Protein AF-A0A7Y3EEH1-F1 (afdb_monomer_lite)

Sequence (194 aa):
QAFVRWYGLAEHVDVYESIEHDGVNVVLNRARCGVLMSRKEGSNRSLFEGMHADTPGVLLDENVGVNQERLTPRSGVVASEGEFAGVLTEISSGTRTFSARRWALETIAPEVSARTVERELARLFPEDVGAPPLFVKVNVPEVQYFDEGIREVQKPIASEVLELMSNDRDDPGWAEVLRCVAPLSGSPPDVSDR

Structure (mmCIF, N/CA/C/O backbone):
data_AF-A0A7Y3EEH1-F1
#
_entry.id   AF-A0A7Y3EEH1-F1
#
loop_
_atom_site.group_PDB
_atom_site.id
_atom_site.type_symbol
_atom_site.label_atom_id
_atom_site.label_alt_id
_atom_site.label_comp_id
_atom_site.label_asym_id
_atom_site.label_entity_id
_atom_site.label_seq_id
_atom_site.pdbx_PDB_ins_code
_atom_site.Cartn_x
_atom_site.Cartn_y
_atom_site.Cartn_z
_atom_site.occupancy
_atom_site.B_iso_or_equiv
_atom_site.auth_seq_id
_atom_site.auth_comp_id
_atom_site.auth_asym_id
_atom_site.auth_atom_id
_atom_site.pdbx_PDB_model_num
ATOM 1 N N . GLN A 1 1 ? -5.259 -14.424 18.031 1.00 78.75 1 GLN A N 1
ATOM 2 C CA . GLN A 1 1 ? -6.676 -14.453 18.479 1.00 78.75 1 GLN A CA 1
ATOM 3 C C . GLN A 1 1 ? -6.897 -14.222 19.988 1.00 78.75 1 GLN A C 1
ATOM 5 O O . GLN A 1 1 ? -7.966 -13.743 20.343 1.00 78.75 1 GLN A O 1
ATOM 10 N N . ALA A 1 2 ? -5.948 -14.521 20.894 1.00 87.44 2 ALA A N 1
ATOM 11 C CA . ALA A 1 2 ? -6.145 -14.313 22.343 1.00 87.44 2 ALA A CA 1
ATOM 12 C C . ALA A 1 2 ? -6.460 -12.848 22.724 1.00 87.44 2 ALA A C 1
ATOM 14 O O . ALA A 1 2 ? -7.393 -12.611 23.485 1.00 87.44 2 ALA A O 1
ATOM 15 N N . PHE A 1 3 ? -5.761 -11.876 22.125 1.00 90.38 3 PHE A N 1
ATOM 16 C CA . PHE A 1 3 ? -6.028 -10.448 22.341 1.00 90.38 3 PHE A CA 1
ATOM 17 C C . PHE A 1 3 ? -7.418 -10.008 21.864 1.00 90.38 3 PHE A C 1
ATOM 19 O O . PHE A 1 3 ? -8.097 -9.290 22.584 1.00 90.38 3 PHE A O 1
ATOM 26 N N . VAL A 1 4 ? -7.893 -10.495 20.711 1.00 91.75 4 VAL A N 1
ATOM 27 C CA . VAL A 1 4 ? -9.248 -10.188 20.206 1.00 91.75 4 VAL A CA 1
ATOM 28 C C . VAL A 1 4 ? -10.313 -10.574 21.236 1.00 91.75 4 VAL A C 1
ATOM 30 O O . VAL A 1 4 ? -11.218 -9.792 21.512 1.00 91.75 4 VAL A O 1
ATOM 33 N N . ARG A 1 5 ? -10.173 -11.752 21.861 1.00 91.69 5 ARG A N 1
ATOM 34 C CA . ARG A 1 5 ? -11.078 -12.198 22.931 1.00 91.69 5 ARG A CA 1
ATOM 35 C C . ARG A 1 5 ? -10.923 -11.381 24.209 1.00 91.69 5 ARG A C 1
ATOM 37 O O . ARG A 1 5 ? -11.927 -11.015 24.803 1.00 91.69 5 ARG A O 1
ATOM 44 N N . TRP A 1 6 ? -9.688 -11.078 24.607 1.00 95.44 6 TRP A N 1
ATOM 45 C CA . TRP A 1 6 ? -9.401 -10.264 25.792 1.00 95.44 6 TRP A CA 1
ATOM 46 C C . TRP A 1 6 ? -10.061 -8.880 25.725 1.00 95.44 6 TRP A C 1
ATOM 48 O O . TRP A 1 6 ? -10.620 -8.418 26.713 1.00 95.44 6 TRP A O 1
ATOM 58 N N . TYR A 1 7 ? -10.046 -8.250 24.549 1.00 95.06 7 TYR A N 1
ATOM 59 C CA . TYR A 1 7 ? -10.681 -6.951 24.313 1.00 95.06 7 TYR A CA 1
ATOM 60 C C . TYR A 1 7 ? -12.175 -7.037 23.951 1.00 95.06 7 TYR A C 1
ATOM 62 O O . TYR A 1 7 ? -12.790 -6.005 23.707 1.00 95.06 7 TYR A O 1
ATOM 70 N N . GLY A 1 8 ? -12.775 -8.234 23.908 1.00 95.88 8 GLY A N 1
ATOM 71 C CA . GLY A 1 8 ? -14.198 -8.404 23.586 1.00 95.88 8 GLY A CA 1
ATOM 72 C C . GLY A 1 8 ? -14.566 -8.092 22.129 1.00 95.88 8 GLY A C 1
ATOM 73 O O . GLY A 1 8 ? -15.712 -7.774 21.844 1.00 95.88 8 GLY A O 1
ATOM 74 N N . LEU A 1 9 ? -13.612 -8.186 21.198 1.00 95.69 9 LEU A N 1
ATOM 75 C CA . LEU A 1 9 ? -13.776 -7.788 19.792 1.00 95.69 9 LEU A CA 1
ATOM 76 C C . LEU A 1 9 ? -14.113 -8.955 18.852 1.00 95.69 9 LEU A C 1
ATOM 78 O O . LEU A 1 9 ? -14.045 -8.806 17.636 1.00 95.69 9 LEU A O 1
ATOM 82 N N . ALA A 1 10 ? -14.439 -10.133 19.388 1.00 94.12 10 ALA A N 1
ATOM 83 C CA . ALA A 1 10 ? -14.614 -11.346 18.585 1.00 94.12 10 ALA A CA 1
ATOM 84 C C . ALA A 1 10 ? -15.738 -11.235 17.539 1.00 94.12 10 ALA A C 1
ATOM 86 O O . ALA A 1 10 ? -15.620 -11.826 16.475 1.00 94.12 10 ALA A O 1
ATOM 87 N N . GLU A 1 11 ? -16.786 -10.455 17.814 1.00 95.56 11 GLU A N 1
ATOM 88 C CA . GLU A 1 11 ? -17.900 -10.218 16.879 1.00 95.56 11 GLU A CA 1
ATOM 89 C C . GLU A 1 11 ? -17.599 -9.128 15.833 1.00 95.56 11 GLU A C 1
ATOM 91 O O . GLU A 1 11 ? -18.409 -8.868 14.947 1.00 95.56 11 GLU A O 1
ATOM 96 N N . HIS A 1 12 ? -16.438 -8.473 15.935 1.00 93.38 12 HIS A N 1
ATOM 97 C CA . HIS A 1 12 ? -16.039 -7.342 15.092 1.00 93.38 12 HIS A CA 1
ATOM 98 C C . HIS A 1 12 ? -14.762 -7.607 14.287 1.00 93.38 12 HIS A C 1
ATOM 100 O O . HIS A 1 12 ? -14.302 -6.723 13.565 1.00 93.38 12 HIS A O 1
ATOM 106 N N . VAL A 1 13 ? -14.161 -8.791 14.433 1.00 94.62 13 VAL A N 1
ATOM 107 C CA . VAL A 1 13 ? -12.882 -9.137 13.812 1.00 94.62 13 VAL A CA 1
ATOM 108 C C . VAL A 1 13 ? -12.993 -10.486 13.121 1.00 94.62 13 VAL A C 1
ATOM 110 O O . VAL A 1 13 ? -13.035 -11.528 13.775 1.00 94.62 13 VAL A O 1
ATOM 113 N N . ASP A 1 14 ? -12.933 -10.453 11.795 1.00 93.06 14 ASP A N 1
ATOM 114 C CA . ASP A 1 14 ? -12.722 -11.639 10.975 1.00 93.06 14 ASP A CA 1
ATOM 115 C C . ASP A 1 14 ? -11.221 -11.870 10.771 1.00 93.06 14 ASP A C 1
ATOM 117 O O . ASP A 1 14 ? -10.467 -10.941 10.467 1.00 93.06 14 ASP A O 1
ATOM 121 N N . VAL A 1 15 ? -10.775 -13.118 10.929 1.00 92.75 15 VAL A N 1
ATOM 122 C CA . VAL A 1 15 ? -9.381 -13.517 10.694 1.00 92.75 15 VAL A CA 1
ATOM 123 C C . VAL A 1 15 ? -9.339 -14.477 9.515 1.00 92.75 15 VAL A C 1
ATOM 125 O O . VAL A 1 15 ? -9.952 -15.541 9.554 1.00 92.75 15 VAL A O 1
ATOM 128 N N . TYR A 1 16 ? -8.586 -14.098 8.487 1.00 92.69 16 TYR A N 1
ATOM 129 C CA . TYR A 1 16 ? -8.355 -14.901 7.293 1.00 92.69 16 TYR A CA 1
ATOM 130 C C . TYR A 1 16 ? -6.913 -15.411 7.315 1.00 92.69 16 TYR A C 1
ATOM 132 O O . TYR A 1 16 ? -5.979 -14.620 7.437 1.00 92.69 16 TYR A O 1
ATOM 140 N N . GLU A 1 17 ? -6.726 -16.723 7.197 1.00 93.69 17 GLU A N 1
ATOM 141 C CA . GLU A 1 17 ? -5.411 -17.371 7.181 1.00 93.69 17 GLU A CA 1
ATOM 142 C C . GLU A 1 17 ? -5.268 -18.185 5.894 1.00 93.69 17 GLU A C 1
ATOM 144 O O . GLU A 1 17 ? -6.227 -18.819 5.455 1.00 93.69 17 GLU A O 1
ATOM 149 N N . SER A 1 18 ? -4.078 -18.151 5.284 1.00 93.12 18 SER A N 1
ATOM 150 C CA . SER A 1 18 ? -3.742 -18.941 4.088 1.00 93.12 18 SER A CA 1
ATOM 151 C C . SER A 1 18 ? -4.757 -18.829 2.939 1.00 93.12 18 SER A C 1
ATOM 153 O O . SER A 1 18 ? -5.026 -19.808 2.248 1.00 93.12 18 SER A O 1
ATOM 155 N N . ILE A 1 19 ? -5.332 -17.640 2.735 1.00 93.62 19 ILE A N 1
ATOM 156 C CA . ILE A 1 19 ? -6.227 -17.393 1.603 1.00 93.62 19 ILE A CA 1
ATOM 157 C C . ILE A 1 19 ? -5.433 -17.304 0.297 1.00 93.62 19 ILE A C 1
ATOM 159 O O . ILE A 1 19 ? -4.354 -16.713 0.249 1.00 93.62 19 ILE A O 1
ATOM 163 N N . GLU A 1 20 ? -5.995 -17.876 -0.764 1.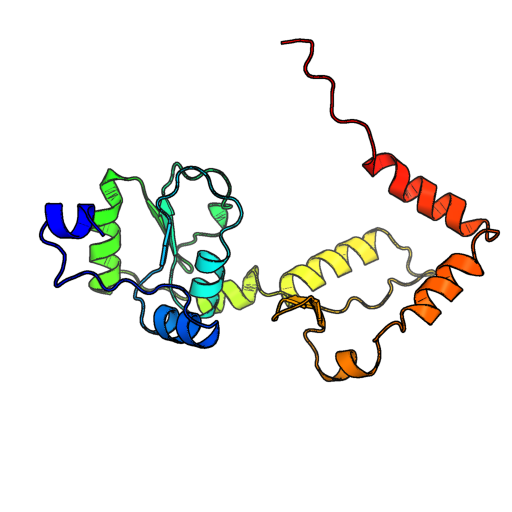00 89.81 20 GLU A N 1
ATOM 164 C CA . GLU A 1 20 ? -5.448 -17.780 -2.118 1.00 89.81 20 GLU A CA 1
ATOM 165 C C . GLU A 1 20 ? -5.418 -16.325 -2.607 1.00 89.81 20 GLU A C 1
ATOM 167 O O . GLU A 1 20 ? -6.156 -15.468 -2.111 1.00 89.81 20 GLU A O 1
ATOM 172 N N . HIS A 1 21 ? -4.598 -16.048 -3.622 1.00 86.25 21 HIS A N 1
ATOM 173 C CA . HIS A 1 21 ? -4.413 -14.693 -4.153 1.00 86.25 21 HIS A CA 1
ATOM 174 C C . HIS A 1 21 ? -5.737 -14.019 -4.563 1.00 86.25 21 HIS A C 1
ATOM 176 O O . HIS A 1 21 ? -5.982 -12.863 -4.213 1.00 86.25 21 HIS A O 1
ATOM 182 N N . ASP A 1 22 ? -6.640 -14.760 -5.209 1.00 88.94 22 ASP A N 1
ATOM 183 C CA . ASP A 1 22 ? -7.974 -14.262 -5.565 1.00 88.94 22 ASP A CA 1
ATOM 184 C C . ASP A 1 22 ? -8.800 -13.891 -4.325 1.00 88.94 22 ASP A C 1
ATOM 186 O O . ASP A 1 22 ? -9.524 -12.893 -4.320 1.00 88.94 22 ASP A O 1
ATOM 190 N N . GLY A 1 23 ? -8.650 -14.653 -3.239 1.00 91.38 23 GLY A N 1
ATOM 191 C CA . GLY A 1 23 ? -9.274 -14.366 -1.950 1.00 91.38 23 GLY A CA 1
ATOM 192 C C . GLY A 1 23 ? -8.756 -13.066 -1.336 1.00 91.38 23 GLY A C 1
ATOM 193 O O . GLY A 1 23 ? -9.556 -12.262 -0.855 1.00 91.38 23 GLY A O 1
ATOM 194 N N . VAL A 1 24 ? -7.443 -12.815 -1.411 1.00 91.88 24 VAL A N 1
ATOM 195 C CA . VAL A 1 24 ? -6.843 -11.541 -0.973 1.00 91.88 24 VAL A CA 1
ATOM 196 C C . VAL A 1 24 ? -7.467 -10.379 -1.739 1.00 91.88 24 VAL A C 1
ATOM 198 O O . VAL A 1 24 ? -7.909 -9.404 -1.131 1.00 91.88 24 VAL A O 1
ATOM 201 N N . ASN A 1 25 ? -7.574 -10.499 -3.063 1.00 90.00 25 ASN A N 1
ATOM 202 C CA . ASN A 1 25 ? -8.149 -9.455 -3.903 1.00 90.00 25 ASN A CA 1
ATOM 203 C C . ASN A 1 25 ? -9.620 -9.174 -3.538 1.00 90.00 25 ASN A C 1
ATOM 205 O O . ASN A 1 25 ? -10.021 -8.015 -3.421 1.00 90.00 25 ASN A O 1
ATOM 209 N N . VAL A 1 26 ? -10.423 -10.213 -3.278 1.00 92.62 26 VAL A N 1
ATOM 210 C CA . VAL A 1 26 ? -11.814 -10.053 -2.812 1.00 92.62 26 VAL A CA 1
ATOM 211 C C . VAL A 1 26 ? -11.883 -9.290 -1.487 1.00 92.62 26 VAL A C 1
ATOM 213 O O . VAL A 1 26 ? -12.751 -8.429 -1.331 1.00 92.62 26 VAL A O 1
ATOM 216 N N . VAL A 1 27 ? -10.986 -9.580 -0.541 1.00 94.56 27 VAL A N 1
ATOM 217 C CA . VAL A 1 27 ? -10.928 -8.872 0.747 1.00 94.56 27 VAL A CA 1
ATOM 218 C C . VAL A 1 27 ? -10.537 -7.408 0.546 1.00 94.56 27 VAL A C 1
ATOM 220 O O . VAL A 1 27 ? -11.229 -6.527 1.054 1.00 94.56 27 VAL A O 1
ATOM 223 N N . LEU A 1 28 ? -9.489 -7.132 -0.236 1.00 93.75 28 LEU A N 1
ATOM 224 C CA . LEU A 1 28 ? -9.018 -5.767 -0.491 1.00 93.75 28 LEU A CA 1
ATOM 225 C C . LEU A 1 28 ? -10.102 -4.904 -1.153 1.00 93.75 28 LEU A C 1
ATOM 227 O O . LEU A 1 28 ? -10.420 -3.837 -0.638 1.00 93.75 28 LEU A O 1
ATOM 231 N N . ASN A 1 29 ? -10.776 -5.403 -2.196 1.00 91.81 29 ASN A N 1
ATOM 232 C CA . ASN A 1 29 ? -11.851 -4.660 -2.876 1.00 91.81 29 ASN A CA 1
ATOM 233 C C . ASN A 1 29 ? -13.060 -4.346 -1.973 1.00 91.81 29 ASN A C 1
ATOM 235 O O . ASN A 1 29 ? -13.874 -3.484 -2.303 1.00 91.81 29 ASN A O 1
ATOM 239 N N . ARG A 1 30 ? -13.223 -5.056 -0.850 1.00 93.69 30 ARG A N 1
ATOM 240 C CA . ARG A 1 30 ? -14.278 -4.791 0.142 1.00 93.69 30 ARG A CA 1
ATOM 241 C C . ARG A 1 30 ? -13.800 -3.902 1.289 1.00 93.69 30 ARG A C 1
ATOM 243 O O . ARG A 1 30 ? -14.631 -3.343 2.007 1.00 93.69 30 ARG A O 1
ATOM 250 N N . ALA A 1 31 ? -12.490 -3.788 1.485 1.00 95.06 31 ALA A N 1
ATOM 251 C CA . ALA A 1 31 ? -11.903 -3.012 2.561 1.00 95.06 31 ALA A CA 1
ATOM 252 C C . ALA A 1 31 ? -12.048 -1.506 2.300 1.00 95.06 31 ALA A C 1
ATOM 254 O O . ALA A 1 31 ? -11.913 -1.022 1.179 1.00 95.06 31 ALA A O 1
ATOM 255 N N . ARG A 1 32 ? -12.292 -0.741 3.368 1.00 96.12 32 ARG A N 1
ATOM 256 C CA . ARG A 1 32 ? -12.319 0.732 3.310 1.00 96.12 32 ARG A CA 1
ATOM 257 C C . ARG A 1 32 ? -10.920 1.341 3.280 1.00 96.12 32 ARG A C 1
ATOM 259 O O . ARG A 1 32 ? -10.736 2.412 2.717 1.00 96.12 32 ARG A O 1
ATOM 266 N N . CYS A 1 33 ? -9.961 0.673 3.911 1.00 97.00 33 CYS A N 1
ATOM 267 C CA . CYS A 1 33 ? -8.544 1.007 3.891 1.00 97.00 33 CYS A CA 1
ATOM 268 C C . CYS A 1 33 ? -7.708 -0.221 4.274 1.00 97.00 33 CYS A C 1
ATOM 270 O O . CYS A 1 33 ? -8.223 -1.164 4.878 1.00 97.00 33 CYS A O 1
ATOM 272 N N . GLY A 1 34 ? -6.424 -0.196 3.923 1.00 96.44 34 GLY A N 1
ATOM 273 C CA . GLY A 1 34 ? -5.405 -1.108 4.433 1.00 96.44 34 GLY A CA 1
ATOM 274 C C . GLY A 1 34 ? -4.574 -0.401 5.496 1.00 96.44 34 GLY A C 1
ATOM 275 O O . GLY A 1 34 ? -4.235 0.766 5.327 1.00 96.44 34 GLY A O 1
ATOM 276 N N . VAL A 1 35 ? -4.249 -1.086 6.588 1.00 96.12 35 VAL A N 1
ATOM 277 C CA . VAL A 1 35 ? -3.579 -0.487 7.749 1.00 96.12 35 VAL A CA 1
ATOM 278 C C . VAL A 1 35 ? -2.253 -1.190 8.006 1.00 96.12 35 VAL A C 1
ATOM 280 O O . VAL A 1 35 ? -2.221 -2.413 8.135 1.00 96.12 35 VAL A O 1
ATOM 283 N N . LEU A 1 36 ? -1.171 -0.417 8.116 1.00 95.88 36 LEU A N 1
ATOM 284 C CA . LEU A 1 36 ? 0.154 -0.910 8.475 1.00 95.88 36 LEU A CA 1
ATOM 285 C C . LEU A 1 36 ? 0.649 -0.238 9.759 1.00 95.88 36 LEU A C 1
ATOM 287 O O . LEU A 1 36 ? 1.114 0.900 9.744 1.00 95.88 36 LEU A O 1
ATOM 291 N N . MET A 1 37 ? 0.558 -0.976 10.867 1.00 94.69 37 MET A N 1
ATOM 292 C CA . MET A 1 37 ? 1.005 -0.535 12.197 1.00 94.69 37 MET A CA 1
ATOM 293 C C . MET A 1 37 ? 2.371 -1.102 12.610 1.00 94.69 37 MET A C 1
ATOM 295 O O . MET A 1 37 ? 2.810 -0.916 13.745 1.00 94.69 37 MET A O 1
ATOM 299 N N . SER A 1 38 ? 3.054 -1.835 11.728 1.00 94.00 38 SER A N 1
ATOM 300 C CA . SER A 1 38 ? 4.400 -2.320 12.022 1.00 94.00 38 SER A CA 1
ATOM 301 C C . SER A 1 38 ? 5.379 -1.141 12.047 1.00 94.00 38 SER A C 1
ATOM 303 O O . SER A 1 38 ? 5.392 -0.296 11.156 1.00 94.00 38 SER A O 1
ATOM 305 N N . ARG A 1 39 ? 6.239 -1.082 13.071 1.00 94.12 39 ARG A N 1
ATOM 306 C CA . ARG A 1 39 ? 7.305 -0.063 13.152 1.00 94.12 39 ARG A CA 1
ATOM 307 C C . ARG A 1 39 ? 8.461 -0.339 12.197 1.00 94.12 39 ARG A C 1
ATOM 309 O O . ARG A 1 39 ? 9.219 0.562 11.872 1.00 94.12 39 ARG A O 1
ATOM 316 N N . LYS A 1 40 ? 8.659 -1.594 11.797 1.00 93.94 40 LYS A N 1
ATOM 317 C CA . LYS A 1 40 ? 9.750 -2.005 10.909 1.00 93.94 40 LYS A CA 1
ATOM 318 C C . LYS A 1 40 ? 9.242 -3.045 9.938 1.00 93.94 40 LYS A C 1
ATOM 320 O O . LYS A 1 40 ? 8.967 -4.173 10.339 1.00 93.94 40 LYS A O 1
ATOM 325 N N . GLU A 1 41 ? 9.149 -2.659 8.680 1.00 88.06 41 GLU A N 1
ATOM 326 C CA . GLU A 1 41 ? 8.782 -3.548 7.592 1.00 88.06 41 GLU A CA 1
ATOM 327 C C . GLU A 1 41 ? 9.280 -2.937 6.290 1.00 88.06 41 GLU A C 1
ATOM 329 O O . GLU A 1 41 ? 9.092 -1.744 6.059 1.00 88.06 41 GLU A O 1
ATOM 334 N N . GLY A 1 42 ? 9.942 -3.740 5.452 1.00 79.06 42 GLY A N 1
ATOM 335 C CA . GLY A 1 42 ? 10.316 -3.301 4.108 1.00 79.06 42 GLY A CA 1
ATOM 336 C C . GLY A 1 42 ? 9.079 -2.982 3.267 1.00 79.06 42 GLY A C 1
ATOM 337 O O . GLY A 1 42 ? 7.956 -3.125 3.737 1.00 79.06 42 GLY A O 1
ATOM 338 N N . SER A 1 43 ? 9.284 -2.571 2.013 1.00 79.19 43 SER A N 1
ATOM 339 C CA . SER A 1 43 ? 8.209 -2.245 1.062 1.00 79.19 43 SER A CA 1
ATOM 340 C C . SER A 1 43 ? 7.037 -3.239 1.143 1.00 79.19 43 SER A C 1
ATOM 342 O O . SER A 1 43 ? 7.109 -4.353 0.618 1.00 79.19 43 SER A O 1
ATOM 344 N N . ASN A 1 44 ? 5.980 -2.854 1.865 1.00 86.38 44 ASN A N 1
ATOM 345 C CA . ASN A 1 44 ? 4.897 -3.756 2.220 1.00 86.38 44 ASN A CA 1
ATOM 346 C C . ASN A 1 44 ? 4.007 -3.952 0.991 1.00 86.38 44 ASN A C 1
ATOM 348 O O . ASN A 1 44 ? 3.332 -3.034 0.523 1.00 86.38 44 ASN A O 1
ATOM 352 N N . ARG A 1 45 ? 4.045 -5.169 0.445 1.00 89.06 45 ARG A N 1
ATOM 353 C CA . ARG A 1 45 ? 3.344 -5.515 -0.793 1.00 89.06 45 ARG A CA 1
ATOM 354 C C . ARG A 1 45 ? 1.830 -5.345 -0.657 1.00 89.06 45 ARG A C 1
ATOM 356 O O . ARG A 1 45 ? 1.214 -4.828 -1.583 1.00 89.06 45 ARG A O 1
ATOM 363 N N . SER A 1 46 ? 1.249 -5.709 0.488 1.00 90.06 46 SER A N 1
ATOM 364 C CA . SER A 1 46 ? -0.203 -5.649 0.685 1.00 90.06 46 SER A CA 1
ATOM 365 C C . SER A 1 46 ? -0.751 -4.219 0.664 1.00 90.06 46 SER A C 1
ATOM 367 O O . SER A 1 46 ? -1.846 -4.003 0.153 1.00 90.06 46 SER A O 1
ATOM 369 N N . LEU A 1 47 ? 0.014 -3.226 1.129 1.00 93.62 47 LEU A N 1
ATOM 370 C CA . LEU A 1 47 ? -0.363 -1.814 1.060 1.00 93.62 47 LEU A CA 1
ATOM 371 C C . LEU A 1 47 ? -0.503 -1.352 -0.399 1.00 93.62 47 LEU A C 1
ATOM 373 O O . LEU A 1 47 ? -1.489 -0.714 -0.762 1.00 93.62 47 LEU A O 1
ATOM 377 N N . PHE A 1 48 ? 0.456 -1.717 -1.254 1.00 93.38 48 PHE A N 1
ATOM 378 C CA . PHE A 1 48 ? 0.452 -1.337 -2.670 1.00 93.38 48 PHE A CA 1
ATOM 379 C C . PHE A 1 48 ? -0.516 -2.170 -3.521 1.00 93.38 48 PHE A C 1
ATOM 381 O O . PHE A 1 48 ? -1.095 -1.641 -4.472 1.00 93.38 48 PHE A O 1
ATOM 388 N N . GLU A 1 49 ? -0.730 -3.444 -3.184 1.00 93.31 49 GLU A N 1
ATOM 389 C CA . GLU A 1 49 ? -1.800 -4.263 -3.768 1.00 93.31 49 GLU A CA 1
ATOM 390 C C . GLU A 1 49 ? -3.176 -3.691 -3.420 1.00 93.31 49 GLU A C 1
ATOM 392 O O . GLU A 1 49 ? -4.020 -3.548 -4.304 1.00 93.31 49 GLU A O 1
ATOM 397 N N . GLY A 1 50 ? -3.367 -3.259 -2.169 1.00 95.44 50 GLY A N 1
ATOM 398 C CA . GLY A 1 50 ? -4.558 -2.532 -1.738 1.00 95.44 50 GLY A CA 1
ATOM 399 C C . GLY A 1 50 ? -4.796 -1.287 -2.586 1.00 95.44 50 GLY A C 1
ATOM 400 O O . GLY A 1 50 ? -5.883 -1.116 -3.128 1.00 95.44 50 GLY A O 1
ATOM 401 N N . MET A 1 51 ? -3.764 -0.468 -2.812 1.00 96.25 51 MET A N 1
ATOM 402 C CA . MET A 1 51 ? -3.902 0.710 -3.674 1.00 96.25 51 MET A CA 1
ATOM 403 C C . MET A 1 51 ? -4.330 0.338 -5.100 1.00 96.25 51 MET A C 1
ATOM 405 O O . MET A 1 51 ? -5.180 1.021 -5.661 1.00 96.25 51 MET A O 1
ATOM 409 N N . HIS A 1 52 ? -3.825 -0.757 -5.682 1.00 94.88 52 HIS A N 1
ATOM 410 C CA . HIS A 1 52 ? -4.284 -1.239 -6.995 1.00 94.88 52 HIS A CA 1
ATOM 411 C C . HIS A 1 52 ? -5.744 -1.732 -6.988 1.00 94.88 52 HIS A C 1
ATOM 413 O O . HIS A 1 52 ? -6.418 -1.622 -8.015 1.00 94.88 52 HIS A O 1
ATOM 419 N N . ALA A 1 53 ? -6.244 -2.204 -5.843 1.00 95.38 53 ALA A N 1
ATOM 420 C CA . ALA A 1 53 ? -7.650 -2.538 -5.595 1.00 95.38 53 ALA A CA 1
ATOM 421 C C . ALA A 1 53 ? -8.517 -1.322 -5.188 1.00 95.38 53 ALA A C 1
ATOM 423 O O . ALA A 1 53 ? -9.663 -1.486 -4.784 1.00 95.38 53 ALA A O 1
ATOM 424 N N . ASP A 1 54 ? -7.984 -0.102 -5.320 1.00 96.31 54 ASP A N 1
ATOM 425 C CA . ASP A 1 54 ? -8.609 1.166 -4.908 1.00 96.31 54 ASP A CA 1
ATOM 426 C C . ASP A 1 54 ? -8.851 1.310 -3.397 1.00 96.31 54 ASP A C 1
ATOM 428 O O . ASP A 1 54 ? -9.660 2.115 -2.939 1.00 96.31 54 ASP A O 1
ATOM 432 N N . THR A 1 55 ? -8.086 0.568 -2.602 1.00 97.00 55 THR A N 1
ATOM 433 C CA . THR A 1 55 ? -8.078 0.645 -1.146 1.00 97.00 55 THR A CA 1
ATOM 434 C C . THR A 1 55 ? -6.969 1.601 -0.684 1.00 97.00 55 THR A C 1
ATOM 436 O O . THR A 1 55 ? -5.789 1.317 -0.906 1.00 97.00 55 THR A O 1
ATOM 439 N N . PRO A 1 56 ? -7.285 2.733 -0.027 1.00 97.50 56 PRO A N 1
ATOM 440 C CA . PRO A 1 56 ? -6.263 3.640 0.487 1.00 97.50 56 PRO A CA 1
ATOM 441 C C . PRO A 1 56 ? -5.471 3.008 1.639 1.00 97.50 56 PRO A C 1
ATOM 443 O O . PRO A 1 56 ? -6.011 2.238 2.435 1.00 97.50 56 PRO A O 1
ATOM 446 N N . GLY A 1 57 ? -4.192 3.364 1.746 1.00 97.00 57 GLY A N 1
ATOM 447 C CA . GLY A 1 57 ? -3.315 2.914 2.828 1.00 97.00 57 GLY A CA 1
ATOM 448 C C . GLY A 1 57 ? -3.314 3.858 4.034 1.00 97.00 57 GLY A C 1
ATOM 449 O O . GLY A 1 57 ? -3.336 5.073 3.865 1.00 97.00 57 GLY A O 1
ATOM 450 N N . VAL A 1 58 ? -3.230 3.321 5.248 1.00 97.50 58 VAL A N 1
ATOM 451 C CA . VAL A 1 58 ? -2.950 4.072 6.479 1.00 97.50 58 VAL A CA 1
ATOM 452 C C . VAL A 1 58 ? -1.676 3.511 7.092 1.00 97.50 58 VAL A C 1
ATOM 454 O O . VAL A 1 58 ? -1.612 2.329 7.431 1.00 97.50 58 VAL A O 1
ATOM 457 N N . LEU A 1 59 ? -0.655 4.351 7.195 1.00 97.56 59 LEU A N 1
ATOM 458 C CA . LEU A 1 59 ? 0.684 3.970 7.621 1.00 97.56 59 LEU A CA 1
ATOM 459 C C . LEU A 1 59 ? 1.030 4.649 8.944 1.00 97.56 59 LEU A C 1
ATOM 461 O O . LEU A 1 59 ? 0.804 5.848 9.090 1.00 97.56 59 LEU A O 1
ATOM 465 N N . LEU A 1 60 ? 1.609 3.890 9.872 1.00 97.31 60 LEU A N 1
ATOM 466 C CA . LEU A 1 60 ? 2.199 4.445 11.086 1.00 97.31 60 LEU A CA 1
ATOM 467 C C . LEU A 1 60 ? 3.392 5.346 10.745 1.00 97.31 60 LEU A C 1
ATOM 469 O O . LEU A 1 60 ? 4.286 4.929 10.008 1.00 97.31 60 LEU A O 1
ATOM 473 N N . ASP A 1 61 ? 3.418 6.563 11.280 1.00 96.88 61 ASP A N 1
ATOM 474 C CA . ASP A 1 61 ? 4.486 7.542 11.035 1.00 96.88 61 ASP A CA 1
ATOM 475 C C . ASP A 1 61 ? 5.867 7.068 11.519 1.00 96.88 61 ASP A C 1
ATOM 477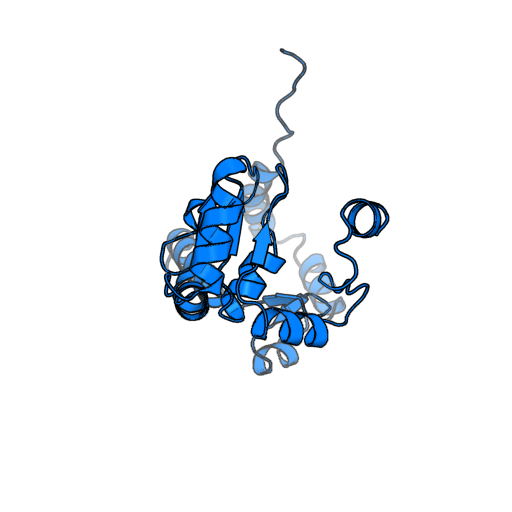 O O . ASP A 1 61 ? 6.882 7.392 10.900 1.00 96.88 61 ASP A O 1
ATOM 481 N N . GLU A 1 62 ? 5.923 6.212 12.542 1.00 96.25 62 GLU A N 1
ATOM 482 C CA . GLU A 1 62 ? 7.167 5.585 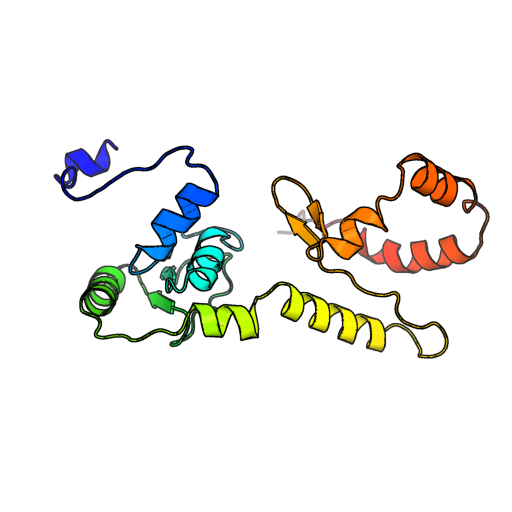12.993 1.00 96.25 62 GLU A CA 1
ATOM 483 C C . GLU A 1 62 ? 7.558 4.325 12.199 1.00 96.25 62 GLU A C 1
ATOM 485 O O . GLU A 1 62 ? 8.511 3.632 12.574 1.00 96.25 62 GLU A O 1
ATOM 490 N N . ASN A 1 63 ? 6.852 3.992 11.109 1.00 96.31 63 ASN A N 1
ATOM 491 C CA . ASN A 1 63 ? 7.257 2.900 10.228 1.00 96.31 63 ASN A CA 1
ATOM 492 C C . ASN A 1 63 ? 8.600 3.207 9.551 1.00 96.31 63 ASN A C 1
ATOM 494 O O . ASN A 1 63 ? 8.782 4.224 8.879 1.00 96.31 63 ASN A O 1
ATOM 498 N N . VAL A 1 64 ? 9.518 2.250 9.668 1.00 94.38 64 VAL A N 1
ATOM 499 C CA . VAL A 1 64 ? 10.794 2.216 8.966 1.00 94.38 64 VAL A CA 1
ATOM 500 C C . VAL A 1 64 ? 10.751 1.119 7.906 1.00 94.38 64 VAL A C 1
ATOM 502 O O . VAL A 1 64 ? 10.804 -0.071 8.228 1.00 94.38 64 VAL A O 1
ATOM 505 N N . GLY A 1 65 ? 10.720 1.541 6.642 1.00 92.69 65 GLY A N 1
ATOM 506 C CA . GLY A 1 65 ? 10.963 0.702 5.467 1.00 92.69 65 GLY A CA 1
ATOM 507 C C . GLY A 1 65 ? 9.982 0.928 4.316 1.00 92.69 65 GLY A C 1
ATOM 508 O O . GLY A 1 65 ? 10.377 0.772 3.158 1.00 92.69 65 GLY A O 1
ATOM 509 N N . VAL A 1 66 ? 8.758 1.390 4.585 1.00 93.69 66 VAL A N 1
ATOM 510 C CA . VAL A 1 66 ? 7.875 1.918 3.536 1.00 93.69 66 VAL A CA 1
ATOM 511 C C . VAL A 1 66 ? 8.280 3.355 3.207 1.00 93.69 66 VAL A C 1
ATOM 513 O O . VAL A 1 66 ? 8.495 4.174 4.099 1.00 93.69 66 VAL A O 1
ATOM 516 N N . ASN A 1 67 ? 8.367 3.687 1.915 1.00 93.00 67 ASN A N 1
ATOM 517 C CA . ASN A 1 67 ? 8.540 5.077 1.503 1.00 93.00 67 ASN A CA 1
ATOM 518 C C . ASN A 1 67 ? 7.238 5.850 1.774 1.00 93.00 67 ASN A C 1
ATOM 520 O O . ASN A 1 67 ? 6.277 5.744 1.009 1.00 93.00 67 ASN A O 1
ATOM 524 N N . GLN A 1 68 ? 7.231 6.633 2.852 1.00 94.25 68 GLN A N 1
ATOM 525 C CA . GLN A 1 68 ? 6.071 7.396 3.306 1.00 94.25 68 GLN A CA 1
ATOM 526 C C . GLN A 1 68 ? 5.592 8.440 2.283 1.00 94.25 68 GLN A C 1
ATOM 528 O O . GLN A 1 68 ? 4.406 8.742 2.242 1.00 94.25 68 GLN A O 1
ATOM 533 N N . GLU A 1 69 ? 6.452 8.920 1.377 1.00 93.94 69 GLU A N 1
ATOM 534 C CA . GLU A 1 69 ? 6.064 9.859 0.306 1.00 93.94 69 GLU A CA 1
ATOM 535 C C . GLU A 1 69 ? 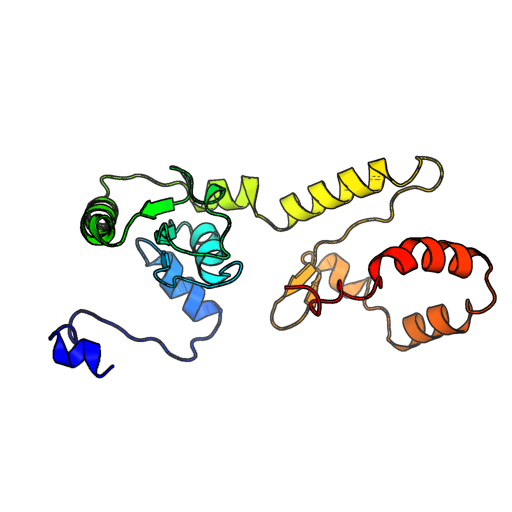5.067 9.246 -0.690 1.00 93.94 69 GLU A C 1
ATOM 537 O O . GLU A 1 69 ? 4.397 9.952 -1.446 1.00 93.94 69 GLU A O 1
ATOM 542 N N . ARG A 1 70 ? 4.939 7.913 -0.698 1.00 93.38 70 ARG A N 1
ATOM 543 C CA . ARG A 1 70 ? 3.935 7.195 -1.492 1.00 93.38 70 ARG A CA 1
ATOM 544 C C . ARG A 1 70 ? 2.522 7.327 -0.910 1.00 93.38 70 ARG A C 1
ATOM 546 O O . ARG A 1 70 ? 1.551 7.044 -1.614 1.00 93.38 70 ARG A O 1
ATOM 553 N N . LEU A 1 71 ? 2.388 7.769 0.341 1.00 95.56 71 LEU A N 1
ATOM 554 C CA . LEU A 1 71 ? 1.115 8.001 1.017 1.00 95.56 71 LEU A CA 1
ATOM 555 C C . LEU A 1 71 ? 0.739 9.474 0.840 1.00 95.56 71 LEU A C 1
ATOM 557 O O . LEU A 1 71 ? 1.117 10.352 1.608 1.00 95.56 71 LEU A O 1
ATOM 561 N N . THR A 1 72 ? -0.002 9.740 -0.229 1.00 96.81 72 THR A N 1
ATOM 562 C CA . THR A 1 72 ? -0.470 11.077 -0.615 1.00 96.81 72 THR A CA 1
ATOM 563 C C . THR A 1 72 ? -1.958 11.218 -0.301 1.00 96.81 72 THR A C 1
ATOM 565 O O . THR A 1 72 ? -2.635 10.196 -0.198 1.00 96.81 72 THR A O 1
ATOM 568 N N . PRO A 1 73 ? -2.545 12.432 -0.308 1.00 96.69 73 PRO A N 1
ATOM 569 C CA . PRO A 1 73 ? -3.996 12.596 -0.163 1.00 96.69 73 PRO A CA 1
ATOM 570 C C . PRO A 1 73 ? -4.843 11.780 -1.159 1.00 96.69 73 PRO A C 1
ATOM 572 O O . PRO A 1 73 ? -6.025 11.556 -0.922 1.00 96.69 73 PRO A O 1
ATOM 575 N N . ARG A 1 74 ? -4.256 11.322 -2.278 1.00 97.38 74 ARG A N 1
ATOM 576 C CA . ARG A 1 74 ? -4.916 10.442 -3.253 1.00 97.38 74 ARG A CA 1
ATOM 577 C C . ARG A 1 74 ? -4.823 8.958 -2.901 1.00 97.38 74 ARG A C 1
ATOM 579 O O . ARG A 1 74 ? -5.717 8.217 -3.294 1.00 97.38 74 ARG A O 1
ATOM 586 N N . SER A 1 75 ? -3.757 8.526 -2.231 1.00 96.94 75 SER A N 1
ATOM 587 C CA . SER A 1 75 ? -3.403 7.112 -2.036 1.00 96.94 75 SER A CA 1
ATOM 588 C C . SER A 1 75 ? -3.481 6.636 -0.588 1.00 96.94 75 SER A C 1
ATOM 590 O O . SER A 1 75 ? -3.558 5.430 -0.357 1.00 96.94 75 SER A O 1
ATOM 592 N N . GLY A 1 76 ? -3.484 7.542 0.388 1.00 97.31 76 GLY A N 1
ATOM 593 C CA . GLY A 1 76 ? -3.515 7.154 1.787 1.00 97.31 76 GLY A CA 1
ATOM 594 C C . GLY A 1 76 ? -3.182 8.268 2.769 1.00 97.31 76 GLY A C 1
ATOM 595 O O . GLY A 1 76 ? -3.273 9.456 2.463 1.00 97.31 76 GLY A O 1
ATOM 596 N N . VAL A 1 77 ? -2.833 7.862 3.984 1.00 97.62 77 VAL A N 1
ATOM 597 C CA . VAL A 1 77 ? -2.543 8.746 5.112 1.00 97.62 77 VAL A CA 1
ATOM 598 C C . VAL A 1 77 ? -1.379 8.168 5.907 1.00 97.62 77 VAL A C 1
ATOM 600 O O . VAL A 1 77 ? -1.324 6.962 6.139 1.00 97.62 77 VAL A O 1
ATOM 603 N N . VAL A 1 78 ? -0.468 9.032 6.339 1.00 97.75 78 VAL A N 1
ATOM 604 C CA . VAL A 1 78 ? 0.484 8.724 7.409 1.00 97.75 78 VAL A CA 1
ATOM 605 C C . VAL A 1 78 ? -0.092 9.295 8.700 1.00 97.75 78 VAL A C 1
ATOM 607 O O . VAL A 1 78 ? -0.536 10.443 8.700 1.00 97.75 78 VAL A O 1
ATOM 610 N N . ALA A 1 79 ? -0.153 8.489 9.754 1.00 97.44 79 ALA A N 1
ATOM 611 C CA . ALA A 1 79 ? -0.765 8.857 11.025 1.00 97.44 79 ALA A CA 1
ATOM 612 C C . ALA A 1 79 ? 0.074 8.344 12.196 1.00 97.44 79 ALA A C 1
ATOM 614 O O . ALA A 1 79 ? 0.588 7.225 12.147 1.00 97.44 79 ALA A O 1
ATOM 615 N N . SER A 1 80 ? 0.160 9.135 13.262 1.00 97.25 80 SER A N 1
ATOM 616 C CA . SER A 1 80 ? 0.711 8.675 14.538 1.00 97.25 80 SER A CA 1
ATOM 617 C C . SER A 1 80 ? -0.259 7.732 15.255 1.00 97.25 80 SER A C 1
ATOM 619 O O . SER A 1 80 ? -1.468 7.731 14.989 1.00 97.25 80 SER A O 1
ATOM 621 N N . GLU A 1 81 ? 0.240 6.946 16.213 1.00 95.62 81 GLU A N 1
ATOM 622 C CA . GLU A 1 81 ? -0.576 6.007 17.003 1.00 95.62 81 GLU A CA 1
ATOM 623 C C . GLU A 1 81 ? -1.808 6.684 17.645 1.00 95.62 81 GLU A C 1
ATOM 625 O O . GLU A 1 81 ? -2.902 6.116 17.652 1.00 95.62 81 GLU A O 1
ATOM 630 N N . GLY A 1 82 ? -1.662 7.930 18.115 1.00 96.50 82 GLY A N 1
ATOM 631 C CA . GLY A 1 82 ? -2.753 8.708 18.717 1.00 96.50 82 GLY A CA 1
ATOM 632 C C . GLY A 1 82 ? -3.813 9.205 17.725 1.00 96.50 82 GLY A C 1
ATOM 633 O O . GLY A 1 82 ? -4.938 9.498 18.128 1.00 96.50 82 GLY A O 1
ATOM 634 N N . GLU A 1 83 ? -3.490 9.280 16.435 1.00 96.88 83 GLU A N 1
ATOM 635 C CA . GLU A 1 83 ? -4.379 9.793 15.384 1.00 96.88 83 GLU A CA 1
ATOM 636 C C . GLU A 1 83 ? -5.149 8.683 14.660 1.00 96.88 83 GLU A C 1
ATOM 638 O O . GLU A 1 83 ? -6.188 8.952 14.049 1.00 96.88 83 GLU A O 1
ATOM 643 N N . PHE A 1 84 ? -4.680 7.431 14.746 1.00 95.06 84 PHE A N 1
ATOM 644 C CA . PHE A 1 84 ? -5.226 6.294 13.999 1.00 95.06 84 PHE A CA 1
ATOM 645 C C . PHE A 1 84 ? -6.744 6.159 14.126 1.00 95.06 84 PHE A C 1
ATOM 647 O O . PHE A 1 84 ? -7.438 6.026 13.120 1.00 95.06 84 PHE A O 1
ATOM 654 N N . ALA A 1 85 ? -7.286 6.233 15.343 1.00 95.50 85 ALA A N 1
ATOM 655 C CA . ALA A 1 85 ? -8.725 6.089 15.563 1.00 95.50 85 ALA A CA 1
ATOM 656 C C . ALA A 1 85 ? -9.540 7.177 14.836 1.00 95.50 85 ALA A C 1
ATOM 658 O O . ALA A 1 85 ? -10.575 6.881 14.233 1.00 95.50 85 ALA A O 1
ATOM 659 N N . GLY A 1 86 ? -9.055 8.423 14.851 1.00 97.38 86 GLY A N 1
ATOM 660 C CA . GLY A 1 86 ? -9.682 9.540 14.143 1.00 97.38 86 GLY A CA 1
ATOM 661 C C . GLY A 1 86 ? -9.626 9.348 12.630 1.00 97.38 86 GLY A C 1
ATOM 662 O O . GLY A 1 86 ? -10.657 9.404 11.962 1.00 97.38 86 GLY A O 1
ATOM 663 N N . VAL A 1 87 ? -8.447 9.010 12.100 1.00 97.19 87 VAL A N 1
ATOM 664 C CA . VAL A 1 87 ? -8.246 8.758 10.665 1.00 97.19 87 VAL A CA 1
ATOM 665 C C . VAL A 1 87 ? -9.135 7.618 10.165 1.00 97.19 87 VAL A C 1
ATOM 667 O O . VAL A 1 87 ? -9.806 7.765 9.145 1.00 97.19 87 VAL A O 1
ATOM 670 N N . LEU A 1 88 ? -9.202 6.499 10.889 1.00 96.25 88 LEU A N 1
ATOM 671 C CA . LEU A 1 88 ? -10.053 5.366 10.517 1.00 96.25 88 LEU A CA 1
ATOM 672 C C . LEU A 1 88 ? -11.542 5.726 10.560 1.00 96.25 88 LEU A C 1
ATOM 674 O O . LEU A 1 88 ? -12.301 5.292 9.692 1.00 96.25 88 LEU A O 1
ATOM 678 N N . THR A 1 89 ? -11.953 6.557 11.519 1.00 97.00 89 THR A N 1
ATOM 679 C CA . THR A 1 89 ? -13.331 7.060 11.600 1.00 97.00 89 THR A CA 1
ATOM 680 C C . THR A 1 89 ? -13.668 7.922 10.385 1.00 97.00 89 THR A C 1
ATOM 682 O O . THR A 1 89 ? -14.691 7.686 9.748 1.00 97.00 89 THR A O 1
ATOM 685 N N . GLU A 1 90 ? -12.793 8.860 10.009 1.00 96.75 90 GLU A N 1
ATOM 686 C CA . GLU A 1 90 ? -12.977 9.731 8.838 1.00 96.75 90 GLU A CA 1
ATOM 687 C C . GLU A 1 90 ? -13.039 8.953 7.518 1.00 96.75 90 GLU A C 1
ATOM 689 O O . GLU A 1 90 ? -13.818 9.292 6.623 1.00 96.75 90 GLU A O 1
ATOM 694 N N . ILE A 1 91 ? -12.218 7.907 7.386 1.00 96.31 91 ILE A N 1
ATOM 695 C CA . ILE A 1 91 ? -12.248 7.011 6.227 1.00 96.31 91 ILE A CA 1
ATOM 696 C C . ILE A 1 91 ? -13.562 6.224 6.216 1.00 96.31 91 ILE A C 1
ATOM 698 O O . ILE A 1 91 ? -14.241 6.165 5.191 1.00 96.31 91 ILE A O 1
ATOM 702 N N . SER A 1 92 ? -13.955 5.644 7.354 1.00 94.31 92 SER A N 1
ATOM 703 C CA . SER A 1 92 ? -15.175 4.838 7.459 1.00 94.31 92 SER A CA 1
ATOM 704 C C . SER A 1 92 ? -16.450 5.655 7.232 1.00 94.31 92 SER A C 1
ATOM 706 O O . SER A 1 92 ? -17.419 5.117 6.696 1.00 94.31 92 SER A O 1
ATOM 708 N N . SER A 1 93 ? -16.471 6.931 7.625 1.00 96.06 93 SER A N 1
ATOM 709 C CA . SER A 1 93 ? -17.599 7.839 7.390 1.00 96.06 93 SER A CA 1
ATOM 710 C C . SER A 1 93 ? -17.625 8.421 5.975 1.00 96.06 93 SER A C 1
ATOM 712 O O . SER A 1 93 ? -18.591 9.091 5.617 1.00 96.06 93 SER A O 1
ATOM 714 N N . GLY A 1 94 ? -16.582 8.191 5.168 1.00 91.94 94 GLY A N 1
ATOM 715 C CA . GLY A 1 94 ? -16.454 8.758 3.825 1.00 91.94 94 GLY A CA 1
ATOM 716 C C . GLY A 1 94 ? -16.124 10.253 3.810 1.00 91.94 94 GLY A C 1
ATOM 717 O O . GLY A 1 94 ? -16.306 10.905 2.785 1.00 91.94 94 GLY A O 1
ATOM 718 N N . THR A 1 95 ? -15.640 10.811 4.924 1.00 90.50 95 THR A N 1
ATOM 719 C CA . THR A 1 95 ? -15.232 12.224 5.009 1.00 90.50 95 THR A CA 1
ATOM 720 C C . THR A 1 95 ? -14.029 12.503 4.108 1.00 90.50 95 THR A C 1
ATOM 722 O O . THR A 1 95 ? -13.915 13.582 3.528 1.00 90.50 95 THR A O 1
ATOM 725 N N . ARG A 1 96 ? -13.133 11.520 3.959 1.00 89.62 96 ARG A N 1
ATOM 726 C CA . ARG A 1 96 ? -12.017 11.570 3.009 1.00 89.62 96 ARG A CA 1
ATOM 727 C C . ARG A 1 96 ? -12.371 10.824 1.732 1.00 89.62 96 ARG A C 1
ATOM 729 O O . ARG A 1 96 ? -12.909 9.722 1.774 1.00 89.62 96 ARG A O 1
ATOM 736 N N . THR A 1 97 ? -12.013 11.417 0.596 1.00 92.44 97 THR A N 1
ATOM 737 C CA . THR A 1 97 ? -12.159 10.784 -0.720 1.00 92.44 97 THR A CA 1
ATOM 738 C C . THR A 1 97 ? -10.778 10.453 -1.265 1.00 92.44 97 THR A C 1
ATOM 740 O O . THR A 1 97 ? -9.897 11.309 -1.257 1.00 92.44 97 THR A O 1
ATOM 743 N N . PHE A 1 98 ? -10.597 9.230 -1.755 1.00 96.81 98 PHE A N 1
ATOM 744 C CA . PHE A 1 98 ? -9.327 8.755 -2.297 1.00 96.81 98 PHE A CA 1
ATOM 745 C C . PHE A 1 98 ? -9.475 8.390 -3.774 1.00 96.81 98 PHE A C 1
ATOM 747 O O . PHE A 1 98 ? -10.576 8.224 -4.291 1.00 96.81 98 PHE A O 1
ATOM 754 N N . SER A 1 99 ? -8.342 8.291 -4.462 1.00 97.19 99 SER A N 1
ATOM 755 C CA . SER A 1 99 ? -8.242 7.770 -5.828 1.00 97.19 99 SER A CA 1
ATOM 756 C C . SER A 1 99 ? -7.022 6.854 -5.913 1.00 97.19 99 SER A C 1
ATOM 758 O O . SER A 1 99 ? -6.128 7.052 -6.744 1.00 97.19 99 SER A O 1
ATOM 760 N N . ALA A 1 100 ? -6.954 5.899 -4.981 1.00 97.31 100 ALA A N 1
ATOM 761 C CA . ALA A 1 100 ? -5.756 5.123 -4.696 1.00 97.31 100 ALA A CA 1
ATOM 762 C C . ALA A 1 100 ? -5.328 4.302 -5.912 1.00 97.31 100 ALA A C 1
ATOM 764 O O . ALA A 1 100 ? -4.152 4.329 -6.277 1.00 97.31 100 ALA A O 1
ATOM 765 N N . ARG A 1 101 ? -6.286 3.698 -6.625 1.00 97.00 101 ARG A N 1
ATOM 766 C CA . ARG A 1 101 ? -6.002 2.934 -7.845 1.00 97.00 101 ARG A CA 1
ATOM 767 C C . ARG A 1 101 ? -5.484 3.805 -8.961 1.00 97.00 101 ARG A C 1
ATOM 769 O O . ARG A 1 101 ? -4.518 3.449 -9.629 1.00 97.00 101 ARG A O 1
ATOM 776 N N . ARG A 1 102 ? -6.098 4.970 -9.153 1.00 97.81 102 ARG A N 1
ATOM 777 C CA . ARG A 1 102 ? -5.638 5.916 -10.168 1.00 97.81 102 ARG A CA 1
ATOM 778 C C . ARG A 1 102 ? -4.205 6.360 -9.878 1.00 97.81 102 ARG A C 1
ATOM 780 O O . ARG A 1 102 ? -3.377 6.357 -10.779 1.00 97.81 102 ARG A O 1
ATOM 787 N N . TRP A 1 103 ? -3.912 6.718 -8.629 1.00 97.69 103 TRP A N 1
ATOM 788 C CA . TRP A 1 103 ? -2.556 7.075 -8.216 1.00 97.69 103 TRP A CA 1
ATOM 789 C C . TRP A 1 103 ? -1.578 5.909 -8.425 1.00 97.69 103 TRP A C 1
ATOM 791 O O . TRP A 1 103 ? -0.478 6.123 -8.936 1.00 97.69 103 TRP A O 1
ATOM 801 N N . ALA A 1 104 ? -1.987 4.681 -8.090 1.00 96.44 104 ALA A N 1
ATOM 802 C CA . ALA A 1 104 ? -1.156 3.493 -8.234 1.00 96.44 104 ALA A CA 1
ATOM 803 C C . ALA A 1 104 ? -0.764 3.242 -9.695 1.00 96.44 104 ALA A C 1
ATOM 805 O O . ALA A 1 104 ? 0.422 3.131 -10.006 1.00 96.44 104 ALA A O 1
ATOM 806 N N . LEU A 1 105 ? -1.750 3.268 -10.596 1.00 95.44 105 LEU A N 1
ATOM 807 C CA . LEU A 1 105 ? -1.548 3.102 -12.037 1.00 95.44 105 LEU A CA 1
ATOM 808 C C . LEU A 1 105 ? -0.627 4.175 -12.635 1.00 95.44 105 LEU A C 1
ATOM 810 O O . LEU A 1 105 ? 0.185 3.889 -13.511 1.00 95.44 105 LEU A O 1
ATOM 814 N N . GLU A 1 106 ? -0.727 5.411 -12.143 1.00 96.12 106 GLU A N 1
ATOM 815 C CA . GLU A 1 106 ? 0.080 6.539 -12.620 1.00 96.12 106 GLU A CA 1
ATOM 816 C C . GLU A 1 106 ? 1.529 6.517 -12.089 1.00 96.12 106 GLU A C 1
ATOM 818 O O . GLU A 1 106 ? 2.407 7.107 -12.71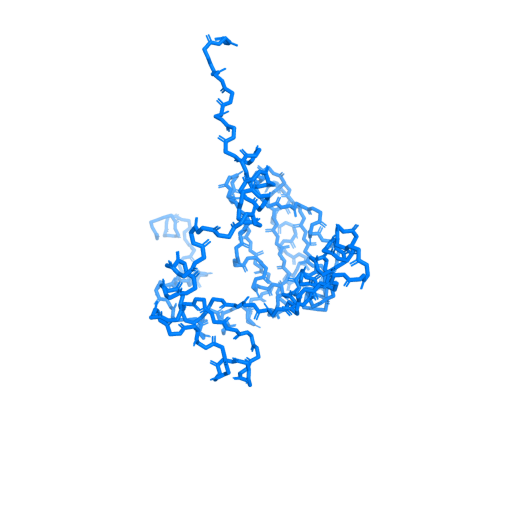9 1.00 96.12 106 GLU A O 1
ATOM 823 N N . THR A 1 107 ? 1.801 5.850 -10.956 1.00 94.25 107 THR A N 1
ATOM 824 C CA . THR A 1 107 ? 3.030 6.108 -10.170 1.00 94.25 107 THR A CA 1
ATOM 825 C C . THR A 1 107 ? 3.834 4.862 -9.784 1.00 94.25 107 THR A C 1
ATOM 827 O O . THR A 1 107 ? 5.057 4.945 -9.649 1.00 94.25 107 THR A O 1
ATOM 830 N N . ILE A 1 108 ? 3.178 3.725 -9.543 1.00 92.25 108 ILE A N 1
ATOM 831 C CA . ILE A 1 108 ? 3.815 2.491 -9.039 1.00 92.25 108 ILE A CA 1
ATOM 832 C C . ILE A 1 108 ? 3.462 1.245 -9.854 1.00 92.25 108 ILE A C 1
ATOM 834 O O . ILE A 1 108 ? 3.865 0.146 -9.478 1.00 92.25 108 ILE A O 1
ATOM 838 N N . ALA A 1 109 ? 2.736 1.395 -10.962 1.00 91.62 109 ALA A N 1
ATOM 839 C CA . ALA A 1 109 ? 2.493 0.288 -11.873 1.00 91.62 109 ALA A CA 1
ATOM 840 C C . ALA A 1 109 ? 3.814 -0.239 -12.470 1.00 91.62 109 ALA A C 1
ATOM 842 O O . ALA A 1 109 ? 4.754 0.545 -12.671 1.00 91.62 109 ALA A O 1
ATOM 843 N N . PRO A 1 110 ? 3.907 -1.545 -12.779 1.00 88.75 110 PRO A N 1
ATOM 844 C CA . PRO A 1 110 ? 5.111 -2.149 -13.347 1.00 88.75 110 PRO A CA 1
ATOM 845 C C . PRO A 1 110 ? 5.650 -1.412 -14.582 1.00 88.75 110 PRO A C 1
ATOM 847 O O . PRO A 1 110 ? 6.858 -1.230 -14.723 1.00 88.75 110 PRO A O 1
ATOM 850 N N . GLU A 1 111 ? 4.763 -0.902 -15.432 1.00 88.19 111 GLU A N 1
ATOM 851 C CA . GLU A 1 111 ? 5.093 -0.147 -16.640 1.00 88.19 111 GLU A CA 1
ATOM 852 C C . GLU A 1 111 ? 5.736 1.211 -16.322 1.00 88.19 111 GLU A C 1
ATOM 854 O O . GLU A 1 111 ? 6.579 1.691 -17.076 1.00 88.19 111 GLU A O 1
ATOM 859 N N . VAL A 1 112 ? 5.367 1.850 -15.205 1.00 90.25 112 VAL A N 1
ATOM 860 C CA . VAL A 1 112 ? 5.993 3.107 -14.750 1.00 90.25 112 VAL A CA 1
ATOM 861 C C . VAL A 1 112 ? 7.445 2.852 -14.342 1.00 90.25 112 VAL A C 1
ATOM 863 O O . VAL A 1 112 ? 8.346 3.616 -14.705 1.00 90.25 112 VAL A O 1
ATOM 866 N N . SER A 1 113 ? 7.679 1.753 -13.624 1.00 88.31 113 SER A N 1
ATOM 867 C CA . SER A 1 113 ? 9.020 1.316 -13.234 1.00 88.31 113 SER A CA 1
ATOM 868 C C . SER A 1 113 ? 9.857 0.941 -14.457 1.00 88.31 113 SER A C 1
ATOM 870 O O . SER A 1 113 ? 10.992 1.397 -14.578 1.00 88.31 113 SER A O 1
ATOM 872 N N . ALA A 1 114 ? 9.282 0.194 -15.403 1.00 88.06 114 ALA A N 1
ATOM 873 C CA . ALA A 1 114 ? 9.943 -0.180 -16.650 1.00 88.06 114 ALA A CA 1
ATOM 874 C C . ALA A 1 114 ? 10.388 1.044 -17.457 1.00 88.06 114 ALA A C 1
ATOM 876 O O . ALA A 1 114 ? 11.569 1.157 -17.768 1.00 88.06 114 ALA A O 1
ATOM 877 N N . ARG A 1 115 ? 9.505 2.031 -17.665 1.00 87.75 115 ARG A N 1
ATOM 878 C CA . ARG A 1 115 ? 9.867 3.292 -18.340 1.00 87.75 115 ARG A CA 1
ATOM 879 C C . ARG A 1 115 ? 10.993 4.052 -17.642 1.00 87.75 115 ARG A C 1
ATOM 881 O O . ARG A 1 115 ? 11.802 4.712 -18.290 1.00 87.75 115 ARG A O 1
ATOM 888 N N . THR A 1 116 ? 11.043 3.993 -16.311 1.00 88.88 116 THR A N 1
ATOM 889 C CA . THR A 1 116 ? 12.124 4.626 -15.542 1.00 88.88 116 THR A CA 1
ATOM 890 C C . THR A 1 116 ? 13.461 3.953 -15.835 1.00 88.88 116 THR A C 1
ATOM 892 O O . THR A 1 116 ? 14.445 4.649 -16.068 1.00 88.88 116 THR A O 1
ATOM 895 N N . VAL A 1 117 ? 13.482 2.620 -15.871 1.00 88.69 117 VAL A N 1
ATOM 896 C CA . VAL A 1 117 ? 14.673 1.838 -16.221 1.00 88.69 117 VAL A CA 1
ATOM 897 C C . VAL A 1 117 ? 15.070 2.069 -17.679 1.00 88.69 117 VAL A C 1
ATOM 899 O O . VAL A 1 117 ? 16.232 2.353 -17.935 1.00 88.69 117 VAL A O 1
ATOM 902 N N . GLU A 1 118 ? 14.124 2.028 -18.620 1.00 86.69 118 GLU A N 1
ATOM 903 C CA . GLU A 1 118 ? 14.366 2.306 -20.046 1.00 86.69 118 GLU A CA 1
ATOM 904 C C . GLU A 1 118 ? 15.045 3.659 -20.257 1.00 86.69 118 GLU A C 1
ATOM 906 O O . GLU A 1 118 ? 16.035 3.753 -20.979 1.00 86.69 118 GLU A O 1
ATOM 911 N N . ARG A 1 119 ? 14.553 4.706 -19.586 1.00 86.62 119 ARG A N 1
ATOM 912 C CA . ARG A 1 119 ? 15.146 6.044 -19.662 1.00 86.62 119 ARG A CA 1
ATOM 913 C C . ARG A 1 119 ? 16.585 6.069 -19.148 1.00 86.62 119 ARG A C 1
ATOM 915 O O . ARG A 1 119 ? 17.425 6.731 -19.750 1.00 86.62 119 ARG A O 1
ATOM 922 N N . GLU A 1 120 ? 16.874 5.380 -18.047 1.00 88.44 120 GLU A N 1
ATOM 923 C CA . GLU A 1 120 ? 18.243 5.313 -17.526 1.00 88.44 120 GLU A CA 1
ATOM 924 C C . GLU A 1 120 ? 19.159 4.476 -18.422 1.00 88.44 120 GLU A C 1
ATOM 926 O O . GLU A 1 120 ? 20.307 4.859 -18.630 1.00 88.44 120 GLU A O 1
ATOM 931 N N . LEU A 1 121 ? 18.660 3.388 -19.017 1.00 85.69 121 LEU A N 1
ATOM 932 C CA . LEU A 1 121 ? 19.410 2.615 -20.007 1.00 85.69 121 LEU A CA 1
ATOM 933 C C . LEU A 1 121 ? 19.735 3.480 -21.230 1.00 85.69 121 LEU A C 1
ATOM 935 O O . LEU A 1 121 ? 20.897 3.579 -21.600 1.00 85.69 121 LEU A O 1
ATOM 939 N N . ALA A 1 122 ? 18.762 4.194 -21.796 1.00 83.38 122 ALA A N 1
ATOM 940 C CA . ALA A 1 122 ? 19.000 5.101 -22.923 1.00 83.38 122 ALA A CA 1
ATOM 941 C C . ALA A 1 122 ? 20.011 6.220 -22.602 1.00 83.38 122 ALA A C 1
ATOM 943 O O . ALA A 1 122 ? 20.684 6.726 -23.492 1.00 83.38 122 ALA A O 1
ATOM 944 N N . ARG A 1 123 ? 20.142 6.612 -21.327 1.00 84.56 123 ARG A N 1
ATOM 945 C CA . ARG A 1 123 ? 21.162 7.574 -20.882 1.00 84.56 123 ARG A CA 1
ATOM 946 C C . ARG A 1 123 ? 22.563 6.960 -20.807 1.00 84.56 123 ARG A C 1
ATOM 948 O O . ARG A 1 123 ? 23.547 7.683 -20.946 1.00 84.56 123 ARG A O 1
ATOM 955 N N . LEU A 1 124 ? 22.659 5.666 -20.506 1.00 84.88 124 LEU A N 1
ATOM 956 C CA . LEU A 1 124 ? 23.922 4.954 -20.302 1.00 84.88 124 LEU A CA 1
ATOM 957 C C . LEU A 1 124 ? 24.461 4.311 -21.585 1.00 84.88 124 LEU A C 1
ATOM 959 O O . LEU A 1 124 ? 25.676 4.195 -21.728 1.00 84.88 124 LEU A O 1
ATOM 963 N N . PHE A 1 125 ? 23.580 3.907 -22.500 1.00 81.56 125 PHE A N 1
ATOM 964 C CA . PHE A 1 125 ? 23.939 3.274 -23.765 1.00 81.56 125 PHE A CA 1
ATOM 965 C C . PHE A 1 125 ? 23.843 4.291 -24.911 1.00 81.56 125 PHE A C 1
ATOM 967 O O . PHE A 1 125 ? 22.772 4.864 -25.114 1.00 81.56 125 PHE A O 1
ATOM 974 N N . PRO A 1 126 ? 24.933 4.537 -25.657 1.00 70.69 126 PRO A N 1
ATOM 975 C CA . PRO A 1 126 ? 24.906 5.444 -26.798 1.00 70.69 126 PRO A CA 1
ATOM 976 C C . PRO A 1 126 ? 24.025 4.896 -27.943 1.00 70.69 126 PRO A C 1
ATOM 978 O O . PRO A 1 126 ? 23.791 3.690 -28.056 1.00 70.69 126 PRO A O 1
ATOM 981 N N . GLU A 1 127 ? 23.474 5.803 -28.763 1.00 67.94 127 GLU A N 1
ATOM 982 C CA . GLU A 1 127 ? 22.435 5.507 -29.773 1.00 67.94 127 GLU A CA 1
ATOM 983 C C . GLU A 1 127 ? 22.855 4.464 -30.825 1.00 67.94 127 GLU A C 1
ATOM 985 O O . GLU A 1 127 ? 22.003 3.785 -31.393 1.00 67.94 127 GLU A O 1
ATOM 990 N N . ASP A 1 128 ? 24.155 4.327 -31.072 1.00 64.50 128 ASP A N 1
ATOM 991 C CA . ASP A 1 128 ? 24.764 3.394 -32.021 1.00 64.50 128 ASP A CA 1
ATOM 992 C C . ASP A 1 128 ? 24.774 1.936 -31.535 1.00 64.50 128 ASP A C 1
ATOM 994 O O . ASP A 1 128 ? 24.817 1.021 -32.358 1.00 64.50 128 ASP A O 1
ATOM 998 N N . VAL A 1 129 ? 24.685 1.713 -30.221 1.00 65.75 129 VAL A N 1
ATOM 999 C CA . VAL A 1 129 ? 24.576 0.375 -29.617 1.00 65.75 129 VAL A CA 1
ATOM 1000 C C . VAL A 1 129 ? 23.112 -0.054 -29.496 1.00 65.75 129 VAL A C 1
ATOM 1002 O O . VAL A 1 129 ? 22.793 -1.226 -29.686 1.00 65.75 129 VAL A O 1
ATOM 1005 N N . GLY A 1 130 ? 22.216 0.903 -29.229 1.00 58.22 130 GLY A N 1
ATOM 1006 C CA . GLY A 1 130 ? 20.797 0.658 -28.977 1.00 58.22 130 GLY A CA 1
ATOM 1007 C C . GLY A 1 130 ? 20.551 -0.027 -27.627 1.00 58.22 130 GLY A C 1
ATOM 1008 O O . GLY A 1 130 ? 21.201 -1.006 -27.265 1.00 58.22 130 GLY A O 1
ATOM 1009 N N . ALA A 1 131 ? 19.591 0.472 -26.845 1.00 61.78 131 ALA A N 1
ATOM 1010 C CA . ALA A 1 131 ? 19.181 -0.225 -25.629 1.00 61.78 131 ALA A CA 1
ATOM 1011 C C . ALA A 1 131 ? 18.396 -1.501 -26.003 1.00 61.78 131 ALA A C 1
ATOM 1013 O O . ALA A 1 131 ? 17.515 -1.437 -26.869 1.00 61.78 131 ALA A O 1
ATOM 1014 N N . PRO A 1 132 ? 18.666 -2.653 -25.363 1.00 65.56 132 PRO A N 1
ATOM 1015 C CA . PRO A 1 132 ? 17.858 -3.845 -25.577 1.00 65.56 132 PRO A CA 1
ATOM 1016 C C . PRO A 1 132 ? 16.405 -3.583 -25.144 1.00 65.56 132 PRO A C 1
ATOM 1018 O O . PRO A 1 132 ? 16.174 -2.801 -24.215 1.00 65.56 132 PRO A O 1
ATOM 1021 N N . PRO A 1 133 ? 15.415 -4.236 -25.778 1.00 69.19 133 PRO A N 1
ATOM 1022 C CA . PRO A 1 133 ? 14.022 -4.084 -25.382 1.00 69.19 133 PRO A CA 1
ATOM 1023 C C . PRO A 1 133 ? 13.834 -4.536 -23.929 1.00 69.19 133 PRO A C 1
ATOM 1025 O O . PRO A 1 133 ? 14.255 -5.632 -23.547 1.00 69.19 133 PRO A O 1
ATOM 1028 N N . LEU A 1 134 ? 13.201 -3.688 -23.115 1.00 78.75 134 LEU A N 1
ATOM 1029 C CA . LEU A 1 134 ? 12.858 -4.021 -21.740 1.00 78.75 134 LEU A CA 1
ATOM 1030 C C . LEU A 1 134 ? 11.468 -4.653 -21.710 1.00 78.75 134 LEU A C 1
ATOM 1032 O O . LEU A 1 134 ? 10.499 -4.110 -22.234 1.00 78.75 134 LEU A O 1
ATOM 1036 N N . PHE A 1 135 ? 11.360 -5.802 -21.055 1.00 82.44 135 PHE A N 1
ATOM 1037 C CA . PHE A 1 135 ? 10.089 -6.488 -20.886 1.00 82.44 135 PHE A CA 1
ATOM 1038 C C . PHE A 1 135 ? 9.716 -6.532 -19.413 1.00 82.44 135 PHE A C 1
ATOM 1040 O O . PHE A 1 135 ? 10.515 -6.921 -18.557 1.00 82.44 135 PHE A O 1
ATOM 1047 N N . VAL A 1 136 ? 8.476 -6.152 -19.119 1.00 82.56 136 VAL A N 1
ATOM 1048 C CA . VAL A 1 136 ? 7.944 -6.181 -17.759 1.00 82.56 136 VAL A CA 1
ATOM 1049 C C . VAL A 1 136 ? 7.786 -7.631 -17.316 1.00 82.56 136 VAL A C 1
ATOM 1051 O O . VAL A 1 136 ? 7.196 -8.448 -18.026 1.00 82.56 136 VAL A O 1
ATOM 1054 N N . LYS A 1 137 ? 8.280 -7.939 -16.117 1.00 79.88 137 LYS A N 1
ATOM 1055 C CA . LYS A 1 137 ? 8.034 -9.209 -15.436 1.00 79.88 137 LYS A CA 1
ATOM 1056 C C . LYS A 1 137 ? 7.220 -8.981 -14.167 1.00 79.88 137 LYS A C 1
ATOM 1058 O O . LYS A 1 137 ? 7.383 -7.969 -13.490 1.00 79.88 137 LYS A O 1
ATOM 1063 N N . VAL A 1 138 ? 6.356 -9.936 -13.856 1.00 76.94 138 VAL A N 1
ATOM 1064 C CA . VAL A 1 138 ? 5.531 -9.998 -12.646 1.00 76.94 138 VAL A CA 1
ATOM 1065 C C . VAL A 1 138 ? 5.675 -11.369 -11.993 1.00 76.94 138 VAL A C 1
ATOM 1067 O O . VAL A 1 138 ? 6.038 -12.337 -12.654 1.00 76.94 138 VAL A O 1
ATOM 1070 N N . ASN A 1 139 ? 5.387 -11.463 -10.697 1.00 70.94 139 ASN A N 1
ATOM 1071 C CA . ASN A 1 139 ? 5.492 -12.713 -9.941 1.00 70.94 139 ASN A CA 1
ATOM 1072 C C . ASN A 1 139 ? 4.109 -13.332 -9.729 1.00 70.94 139 ASN A C 1
ATOM 1074 O O . ASN A 1 139 ? 3.417 -12.878 -8.816 1.00 70.94 139 ASN A O 1
ATOM 1078 N N . VAL A 1 140 ? 3.711 -14.349 -10.512 1.00 62.06 140 VAL A N 1
ATOM 1079 C CA . VAL A 1 140 ? 2.494 -15.137 -10.211 1.00 62.06 140 VAL A CA 1
ATOM 1080 C C . VAL A 1 140 ? 2.527 -16.564 -10.806 1.00 62.06 140 VAL A C 1
ATOM 1082 O O . VAL A 1 140 ? 2.293 -16.716 -12.003 1.00 62.06 140 VAL A O 1
ATOM 1085 N N . PRO A 1 141 ? 2.726 -17.647 -10.023 1.00 58.31 141 PRO A N 1
ATOM 1086 C CA . PRO A 1 141 ? 3.362 -17.717 -8.698 1.00 58.31 141 PRO A CA 1
ATOM 1087 C C . PRO A 1 141 ? 4.888 -17.509 -8.761 1.00 58.31 141 PRO A C 1
ATOM 1089 O O . PRO A 1 141 ? 5.497 -17.125 -7.770 1.00 58.31 141 PRO A O 1
ATOM 1092 N N . GLU A 1 142 ? 5.480 -17.690 -9.940 1.00 73.94 142 GLU A N 1
ATOM 1093 C CA . GLU A 1 142 ? 6.900 -17.476 -10.241 1.00 73.94 142 GLU A CA 1
ATOM 1094 C C . GLU A 1 142 ? 7.089 -16.229 -11.119 1.00 73.94 142 GLU A C 1
ATOM 1096 O O . GLU A 1 142 ? 6.114 -15.664 -11.625 1.00 73.94 142 GLU A O 1
ATOM 1101 N N . VAL A 1 143 ? 8.341 -15.809 -11.331 1.00 75.25 143 VAL A N 1
ATOM 1102 C CA . VAL A 1 143 ? 8.687 -14.736 -12.281 1.00 75.25 143 VAL A CA 1
ATOM 1103 C C . VAL A 1 143 ? 8.200 -15.107 -13.686 1.00 75.25 143 VAL A C 1
ATOM 1105 O O . VAL A 1 143 ? 8.640 -16.092 -14.276 1.00 75.25 143 VAL A O 1
ATOM 1108 N N . GLN A 1 144 ? 7.326 -14.283 -14.253 1.00 76.19 144 GLN A N 1
ATOM 1109 C CA . GLN A 1 144 ? 6.772 -14.438 -15.597 1.00 76.19 144 GLN A CA 1
ATOM 1110 C C . GLN A 1 144 ? 6.743 -13.085 -16.308 1.00 76.19 144 GLN A C 1
ATOM 1112 O O . GLN A 1 144 ? 6.706 -12.044 -15.659 1.00 76.19 144 GLN A O 1
ATOM 1117 N N . TYR A 1 145 ? 6.732 -13.068 -17.642 1.00 80.81 145 TYR A N 1
ATOM 1118 C CA . TYR A 1 145 ? 6.484 -11.823 -18.377 1.00 80.81 145 TYR A CA 1
ATOM 1119 C C . TYR A 1 145 ? 5.055 -11.332 -18.133 1.00 80.81 145 TYR A C 1
ATOM 1121 O O . TYR A 1 145 ? 4.148 -12.134 -17.918 1.00 80.81 145 TYR A O 1
ATOM 1129 N N . PHE A 1 146 ? 4.863 -10.020 -18.108 1.00 77.50 146 PHE A N 1
ATOM 1130 C CA . PHE A 1 146 ? 3.546 -9.415 -17.926 1.00 77.50 146 PHE A CA 1
ATOM 1131 C C . PHE A 1 146 ? 2.668 -9.593 -19.168 1.00 77.50 146 PHE A C 1
ATOM 1133 O O . PHE A 1 146 ? 1.496 -9.925 -19.045 1.00 77.50 146 PHE A O 1
ATOM 1140 N N . ASP A 1 147 ? 3.262 -9.438 -20.351 1.00 77.31 147 ASP A N 1
ATOM 1141 C CA . ASP A 1 147 ? 2.610 -9.692 -21.634 1.00 77.31 147 ASP A CA 1
ATOM 1142 C C . ASP A 1 147 ? 2.652 -11.193 -21.968 1.00 77.31 147 ASP A C 1
ATOM 1144 O O . ASP A 1 147 ? 3.727 -11.800 -22.052 1.00 77.31 147 ASP A O 1
ATOM 1148 N N . GLU A 1 148 ? 1.477 -11.797 -22.159 1.00 68.62 148 GLU A N 1
ATOM 1149 C CA . GLU A 1 148 ? 1.333 -13.209 -22.521 1.00 68.62 148 GLU A CA 1
ATOM 1150 C C . GLU A 1 148 ? 1.948 -13.536 -23.886 1.00 68.62 148 GLU A C 1
ATOM 1152 O O . GLU A 1 148 ? 2.551 -14.599 -24.032 1.00 68.62 148 GLU A O 1
ATOM 1157 N N . GLY A 1 149 ? 1.899 -12.612 -24.851 1.00 70.00 149 GLY A N 1
ATOM 1158 C CA . GLY A 1 149 ? 2.497 -12.802 -26.175 1.00 70.00 149 GLY A CA 1
ATOM 1159 C C . GLY A 1 149 ? 4.023 -12.918 -26.131 1.00 70.00 149 GLY A C 1
ATOM 1160 O O . GLY A 1 149 ? 4.629 -13.529 -27.005 1.00 70.00 149 GLY A O 1
ATOM 1161 N N . ILE A 1 150 ? 4.654 -12.391 -25.078 1.00 68.06 150 ILE A N 1
ATOM 1162 C CA . ILE A 1 150 ? 6.107 -12.455 -24.864 1.00 68.06 150 ILE A CA 1
ATOM 1163 C C . ILE A 1 150 ? 6.499 -13.739 -24.120 1.00 68.06 150 ILE A C 1
ATOM 1165 O O . ILE A 1 150 ? 7.591 -14.272 -24.338 1.00 68.06 150 ILE A O 1
ATOM 1169 N N . ARG A 1 151 ? 5.602 -14.289 -23.283 1.00 58.66 151 ARG A N 1
ATOM 1170 C CA . ARG A 1 151 ? 5.841 -15.538 -22.531 1.00 58.66 151 ARG A CA 1
ATOM 1171 C C . ARG A 1 151 ? 6.141 -16.731 -23.432 1.00 58.66 151 ARG A C 1
ATOM 1173 O O . ARG A 1 151 ? 6.929 -17.588 -23.037 1.00 58.66 151 ARG A O 1
ATOM 1180 N N . GLU A 1 152 ? 5.515 -16.800 -24.604 1.00 55.91 152 GLU A N 1
ATOM 1181 C CA . GLU A 1 152 ? 5.732 -17.897 -25.554 1.00 55.91 152 GLU A CA 1
ATOM 1182 C C . GLU A 1 152 ? 7.020 -17.736 -26.370 1.00 55.91 152 GLU A C 1
ATOM 1184 O O . GLU A 1 152 ? 7.613 -18.730 -26.782 1.00 55.91 152 GLU A O 1
ATOM 1189 N N . VAL A 1 153 ? 7.487 -16.498 -26.557 1.00 56.47 153 VAL A N 1
ATOM 1190 C CA . VAL A 1 153 ? 8.622 -16.167 -27.434 1.00 56.47 153 VAL A CA 1
ATOM 1191 C C . VAL A 1 153 ? 9.962 -16.200 -26.691 1.00 56.47 153 VAL A C 1
ATOM 1193 O O . VAL A 1 153 ? 10.989 -16.487 -27.298 1.00 56.47 153 VAL A O 1
ATOM 1196 N N . GLN A 1 154 ? 9.979 -15.938 -25.378 1.00 54.22 154 GLN A N 1
ATOM 1197 C CA . GLN A 1 154 ? 11.206 -15.883 -24.573 1.00 54.22 154 GLN A CA 1
ATOM 1198 C C . GLN A 1 154 ? 11.167 -16.801 -23.345 1.00 54.22 154 GLN A C 1
ATOM 1200 O O . GLN A 1 154 ? 11.327 -16.350 -22.211 1.00 54.22 154 GLN A O 1
ATOM 1205 N N . LYS A 1 155 ? 11.023 -18.112 -23.532 1.00 48.16 155 LYS A N 1
ATOM 1206 C CA . LYS A 1 155 ? 11.665 -19.033 -22.585 1.00 48.16 155 LYS A CA 1
ATOM 1207 C C . LYS A 1 155 ? 13.094 -19.209 -23.082 1.00 48.16 155 LYS A C 1
ATOM 1209 O O . LYS A 1 155 ? 13.246 -19.928 -24.063 1.00 48.16 155 LYS A O 1
ATOM 1214 N N . PRO A 1 156 ? 14.129 -18.610 -22.460 1.00 48.19 156 PRO A N 1
ATOM 1215 C CA . PRO A 1 156 ? 15.467 -19.120 -22.685 1.00 48.19 156 PRO A CA 1
ATOM 1216 C C . PRO A 1 156 ? 15.407 -20.576 -22.248 1.00 48.19 156 PRO A C 1
ATOM 1218 O O . PRO A 1 156 ? 15.122 -20.871 -21.079 1.00 48.19 156 PRO A O 1
ATOM 1221 N N . ILE A 1 157 ? 15.571 -21.500 -23.184 1.00 47.97 157 ILE A N 1
ATOM 1222 C CA . ILE A 1 157 ? 15.692 -22.898 -22.804 1.00 47.97 157 ILE A CA 1
ATOM 1223 C C . ILE A 1 157 ? 16.971 -22.940 -21.961 1.00 47.97 157 ILE A C 1
ATOM 1225 O O . ILE A 1 157 ? 17.962 -22.311 -22.324 1.00 47.97 157 ILE A O 1
ATOM 1229 N N . ALA A 1 158 ? 16.975 -23.599 -20.800 1.00 47.06 158 ALA A N 1
ATOM 1230 C CA . ALA A 1 158 ? 18.154 -23.592 -19.921 1.00 47.06 158 ALA A CA 1
ATOM 1231 C C . ALA A 1 158 ? 19.443 -24.003 -20.669 1.00 47.06 158 ALA A C 1
ATOM 1233 O O . ALA A 1 158 ? 20.527 -23.533 -20.341 1.00 47.06 158 ALA A O 1
ATOM 1234 N N . SER A 1 159 ? 19.299 -24.819 -21.718 1.00 44.81 159 SER A N 1
ATOM 1235 C CA . SER A 1 159 ? 20.343 -25.165 -22.680 1.00 44.81 159 SER A CA 1
ATOM 1236 C C . SER A 1 159 ? 20.869 -23.984 -23.503 1.00 44.81 159 SER A C 1
ATOM 1238 O O . SER A 1 159 ? 22.072 -23.908 -23.678 1.00 44.81 159 SER A O 1
ATOM 1240 N N . GLU A 1 160 ? 20.025 -23.052 -23.953 1.00 51.59 160 GLU A N 1
ATOM 1241 C CA . GLU A 1 160 ? 20.430 -21.860 -24.720 1.00 51.59 160 GLU A CA 1
ATOM 1242 C C . GLU A 1 160 ? 21.173 -20.848 -23.845 1.00 51.59 160 GLU A C 1
ATOM 1244 O O . GLU A 1 160 ? 22.146 -20.249 -24.287 1.00 51.59 160 GLU A O 1
ATOM 1249 N N . VAL A 1 161 ? 20.758 -20.681 -22.583 1.00 53.78 161 VAL A N 1
ATOM 1250 C CA . VAL A 1 161 ? 21.494 -19.844 -21.616 1.00 53.78 161 VAL A CA 1
ATOM 1251 C C . VAL A 1 161 ? 22.841 -20.476 -21.295 1.00 53.78 161 VAL A C 1
ATOM 1253 O O . VAL A 1 161 ? 23.846 -19.777 -21.252 1.00 53.78 161 VAL A O 1
ATOM 1256 N N . LEU A 1 162 ? 22.881 -21.796 -21.100 1.00 51.91 162 LEU A N 1
ATOM 1257 C CA . LEU A 1 162 ? 24.132 -22.517 -20.887 1.00 51.91 162 LEU A CA 1
ATOM 1258 C C . LEU A 1 162 ? 25.037 -22.474 -22.125 1.00 51.91 162 LEU A C 1
ATOM 1260 O O . LEU A 1 162 ? 26.236 -22.309 -21.944 1.00 51.91 162 LEU A O 1
ATOM 1264 N N . GLU A 1 163 ? 24.486 -22.542 -23.341 1.00 51.81 163 GLU A N 1
ATOM 1265 C CA . GLU A 1 163 ? 25.224 -22.378 -24.601 1.00 51.81 163 GLU A CA 1
ATOM 1266 C C . GLU A 1 163 ? 25.762 -20.956 -24.784 1.00 51.81 163 GLU A C 1
ATOM 1268 O O . GLU A 1 163 ? 26.932 -20.793 -25.119 1.00 51.81 163 GLU A O 1
ATOM 1273 N N . LEU A 1 164 ? 24.961 -19.923 -24.508 1.00 53.12 164 LEU A N 1
ATOM 1274 C CA . LEU A 1 164 ? 25.404 -18.522 -24.501 1.00 53.12 164 LEU A CA 1
ATOM 1275 C C . LEU A 1 164 ? 26.498 -18.284 -23.453 1.00 53.12 164 LEU A C 1
ATOM 1277 O O . LEU A 1 164 ? 27.468 -17.588 -23.717 1.00 53.12 164 LEU A O 1
ATOM 1281 N N . MET A 1 165 ? 26.391 -18.904 -22.277 1.00 50.69 165 MET A N 1
ATOM 1282 C CA . MET A 1 165 ? 27.410 -18.804 -21.227 1.00 50.69 165 MET A CA 1
ATOM 1283 C C . MET A 1 165 ? 28.649 -19.677 -21.492 1.00 50.69 165 MET A C 1
ATOM 1285 O O . MET A 1 165 ? 29.695 -19.442 -20.881 1.00 50.69 165 MET A O 1
ATOM 1289 N N . SER A 1 166 ? 28.558 -20.694 -22.357 1.00 56.12 166 SER A N 1
ATOM 1290 C CA . SER A 1 166 ? 29.673 -21.590 -22.690 1.00 56.12 166 SER A CA 1
ATOM 1291 C C . SER A 1 166 ? 30.427 -21.184 -23.952 1.00 56.12 166 SER A C 1
ATOM 1293 O O . SER A 1 166 ? 31.636 -21.387 -24.004 1.00 56.12 166 SER A O 1
ATOM 1295 N N . ASN A 1 167 ? 29.740 -20.615 -24.946 1.00 51.00 167 ASN A N 1
ATOM 1296 C CA . ASN A 1 167 ? 30.325 -20.238 -26.237 1.00 51.00 167 ASN A CA 1
ATOM 1297 C C . ASN A 1 167 ? 31.106 -18.919 -26.189 1.00 51.00 167 ASN A C 1
ATOM 1299 O O . ASN A 1 167 ? 31.844 -18.623 -27.120 1.00 51.00 167 ASN A O 1
ATOM 1303 N N . ASP A 1 168 ? 30.975 -18.166 -25.098 1.00 51.53 168 ASP A N 1
ATOM 1304 C CA . ASP A 1 168 ? 31.388 -16.763 -25.032 1.00 51.53 168 ASP A CA 1
ATOM 1305 C C . ASP A 1 168 ? 32.420 -16.492 -23.921 1.00 51.53 168 ASP A C 1
ATOM 1307 O O . ASP A 1 168 ? 32.762 -15.355 -23.615 1.00 51.53 168 ASP A O 1
ATOM 1311 N N . ARG A 1 169 ? 32.977 -17.552 -23.312 1.00 51.59 169 ARG A N 1
ATOM 1312 C CA . ARG A 1 169 ? 34.036 -17.429 -22.288 1.00 51.59 169 ARG A CA 1
ATOM 1313 C C . ARG A 1 169 ? 35.331 -16.796 -22.804 1.00 51.59 169 ARG A C 1
ATOM 1315 O O . ARG A 1 169 ? 36.096 -16.285 -21.989 1.00 51.59 169 ARG A O 1
ATOM 1322 N N . ASP A 1 170 ? 35.551 -16.834 -24.115 1.00 55.56 170 ASP A N 1
ATOM 1323 C CA . ASP A 1 170 ? 36.737 -16.287 -24.774 1.00 55.56 170 ASP A CA 1
ATOM 1324 C C . ASP A 1 170 ? 36.454 -14.967 -25.523 1.00 55.56 170 ASP A C 1
ATOM 1326 O O . ASP A 1 170 ? 37.375 -14.405 -26.120 1.00 55.56 170 ASP A O 1
ATOM 1330 N N . ASP A 1 171 ? 35.217 -14.442 -25.488 1.00 56.22 171 ASP A N 1
ATOM 1331 C CA . ASP A 1 171 ? 34.900 -13.141 -26.090 1.00 56.22 171 ASP A CA 1
ATOM 1332 C C . ASP A 1 171 ? 35.409 -11.998 -25.177 1.00 56.22 171 ASP A C 1
ATOM 1334 O O . ASP A 1 171 ? 35.009 -11.887 -24.008 1.00 56.22 171 ASP A O 1
ATOM 1338 N N . PRO A 1 172 ? 36.309 -11.126 -25.678 1.00 54.84 172 PRO A N 1
ATOM 1339 C CA . PRO A 1 172 ? 36.875 -10.020 -24.908 1.00 54.84 172 PRO A CA 1
ATOM 1340 C C . PRO A 1 172 ? 35.836 -9.006 -24.392 1.00 54.84 172 PRO A C 1
ATOM 1342 O O . PRO A 1 172 ? 36.134 -8.293 -23.431 1.00 54.84 172 PRO A O 1
ATOM 1345 N N . GLY A 1 173 ? 34.623 -8.962 -24.952 1.00 52.53 173 GLY A N 1
ATOM 1346 C CA . GLY A 1 173 ? 33.508 -8.136 -24.484 1.00 52.53 173 GLY A CA 1
ATOM 1347 C C . GLY A 1 173 ? 33.009 -8.511 -23.084 1.00 52.53 173 GLY A C 1
ATOM 1348 O O . GLY A 1 173 ? 32.616 -7.634 -22.309 1.00 52.53 173 GLY A O 1
ATOM 1349 N N . TRP A 1 174 ? 33.133 -9.779 -22.669 1.00 51.84 174 TRP A N 1
ATOM 1350 C CA . TRP A 1 174 ? 32.790 -10.191 -21.301 1.00 51.84 174 TRP A CA 1
ATOM 1351 C C . TRP A 1 174 ? 33.724 -9.604 -20.252 1.00 51.84 174 TRP A C 1
ATOM 1353 O O . TRP A 1 174 ? 33.292 -9.330 -19.132 1.00 51.84 174 TRP A O 1
ATOM 1363 N N . ALA A 1 175 ? 34.989 -9.348 -20.594 1.00 51.94 175 ALA A N 1
ATOM 1364 C CA . ALA A 1 175 ? 35.919 -8.682 -19.688 1.00 51.94 175 ALA A CA 1
ATOM 1365 C C . ALA A 1 175 ? 35.537 -7.213 -19.441 1.00 51.94 175 ALA A C 1
ATOM 1367 O O . ALA A 1 175 ? 35.931 -6.647 -18.421 1.00 51.94 175 ALA A O 1
ATOM 1368 N N . GLU A 1 176 ? 34.785 -6.593 -20.350 1.00 48.06 176 GLU A N 1
ATOM 1369 C CA . GLU A 1 176 ? 34.274 -5.228 -20.220 1.00 48.06 176 GLU A CA 1
ATOM 1370 C C . GLU A 1 176 ? 32.948 -5.203 -19.449 1.00 48.06 176 GLU A C 1
ATOM 1372 O O . GLU A 1 176 ? 32.818 -4.451 -18.484 1.00 48.06 176 GLU A O 1
ATOM 1377 N N . VAL A 1 177 ? 32.033 -6.134 -19.745 1.00 49.81 177 VAL A N 1
ATOM 1378 C CA . VAL A 1 177 ? 30.815 -6.351 -18.946 1.00 49.81 177 VAL A CA 1
ATOM 1379 C C . VAL A 1 177 ? 31.176 -6.665 -17.490 1.00 49.81 177 VAL A C 1
ATOM 1381 O O . VAL A 1 177 ? 30.702 -5.987 -16.581 1.00 49.81 177 VAL A O 1
ATOM 1384 N N . LEU A 1 178 ? 32.082 -7.617 -17.237 1.00 48.25 178 LEU A N 1
ATOM 1385 C CA . LEU A 1 178 ? 32.542 -7.956 -15.885 1.00 48.25 178 LEU A CA 1
ATOM 1386 C C . LEU A 1 178 ? 33.251 -6.783 -15.195 1.00 48.25 178 LEU A C 1
ATOM 1388 O O . LEU A 1 178 ? 33.106 -6.638 -13.985 1.00 48.25 178 LEU A O 1
ATOM 1392 N N . ARG A 1 179 ? 33.953 -5.903 -15.925 1.00 47.31 179 ARG A N 1
ATOM 1393 C CA . ARG A 1 179 ? 34.502 -4.652 -15.362 1.00 47.31 179 ARG A CA 1
ATOM 1394 C C . ARG A 1 179 ? 33.419 -3.653 -14.965 1.00 47.31 179 ARG A C 1
ATOM 1396 O O . ARG A 1 179 ? 33.613 -2.944 -13.984 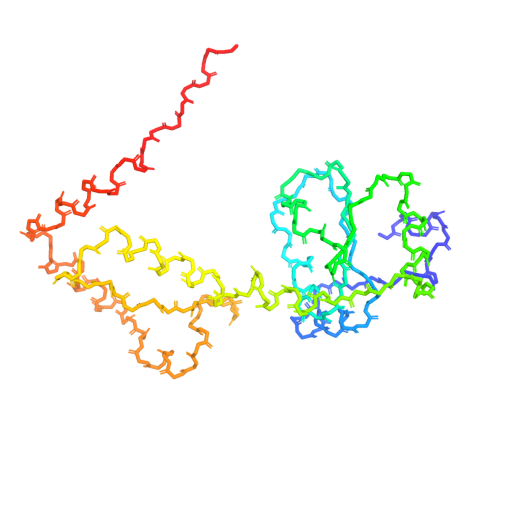1.00 47.31 179 ARG A O 1
ATOM 1403 N N . CYS A 1 180 ? 32.303 -3.600 -15.687 1.00 47.75 180 CYS A N 1
ATOM 1404 C CA . CYS A 1 180 ? 31.154 -2.765 -15.341 1.00 47.75 180 CYS A CA 1
ATOM 1405 C C . CYS A 1 180 ? 30.352 -3.323 -14.154 1.00 47.75 180 CYS A C 1
ATOM 1407 O O . CYS A 1 180 ? 29.783 -2.539 -13.397 1.00 47.75 180 CYS A O 1
ATOM 1409 N N . VAL A 1 181 ? 30.322 -4.650 -13.956 1.00 40.38 181 VAL A N 1
ATOM 1410 C CA . VAL A 1 181 ? 29.593 -5.289 -12.838 1.00 40.38 181 VAL A CA 1
ATOM 1411 C C . VAL A 1 181 ? 30.462 -5.462 -11.577 1.00 40.38 181 VAL A C 1
ATOM 1413 O O . VAL A 1 181 ? 29.945 -5.422 -10.462 1.00 40.38 181 VAL A O 1
ATOM 1416 N N . ALA A 1 182 ? 31.788 -5.572 -11.710 1.00 38.47 182 ALA A N 1
ATOM 1417 C CA . ALA A 1 182 ? 32.735 -5.720 -10.596 1.00 38.47 182 ALA A CA 1
ATOM 1418 C C . ALA A 1 182 ? 32.693 -4.628 -9.495 1.00 38.47 182 ALA A C 1
ATOM 1420 O O . ALA A 1 182 ? 32.963 -4.963 -8.340 1.00 38.47 182 ALA A O 1
ATOM 1421 N N . PRO A 1 183 ? 32.340 -3.349 -9.748 1.00 41.62 183 PRO A N 1
ATOM 1422 C CA . PRO A 1 183 ? 32.256 -2.348 -8.683 1.00 41.62 183 PRO A CA 1
ATOM 1423 C C . PRO A 1 183 ? 31.078 -2.586 -7.725 1.00 41.62 183 PRO A C 1
ATOM 1425 O O . PRO A 1 183 ? 31.055 -2.013 -6.640 1.00 41.62 183 PRO A O 1
ATOM 1428 N N . LEU A 1 184 ? 30.109 -3.433 -8.096 1.00 42.34 184 LEU A N 1
ATOM 1429 C CA . LEU A 1 184 ? 28.945 -3.758 -7.264 1.00 42.34 184 LEU A CA 1
ATOM 1430 C C . LEU A 1 184 ? 29.214 -4.896 -6.266 1.00 42.34 184 LEU A C 1
ATOM 1432 O O . LEU A 1 184 ? 28.383 -5.146 -5.398 1.00 42.34 184 LEU A O 1
ATOM 1436 N N . SER A 1 185 ? 30.373 -5.560 -6.350 1.00 40.97 185 SER A N 1
ATOM 1437 C CA . SER A 1 185 ? 30.811 -6.589 -5.396 1.00 40.97 185 SER A CA 1
ATOM 1438 C C . SER A 1 185 ? 31.845 -6.082 -4.385 1.00 40.97 185 SER A C 1
ATOM 1440 O O . SER A 1 185 ? 32.573 -6.883 -3.800 1.00 40.97 185 SER A O 1
ATOM 1442 N N . GLY A 1 186 ? 31.947 -4.763 -4.182 1.00 38.78 186 GLY A N 1
ATOM 1443 C CA . GLY A 1 186 ? 32.752 -4.209 -3.096 1.00 38.78 186 GLY A CA 1
ATOM 1444 C C . GLY A 1 186 ? 32.284 -4.778 -1.756 1.00 38.78 186 GLY A C 1
ATOM 1445 O O . GLY A 1 186 ? 31.099 -4.699 -1.433 1.00 38.78 186 GLY A O 1
ATOM 1446 N N . SER A 1 187 ? 33.205 -5.383 -1.002 1.00 44.22 187 SER A N 1
ATOM 1447 C CA . SER A 1 187 ? 32.950 -5.892 0.346 1.00 44.22 187 SER A CA 1
ATOM 1448 C C . SER A 1 187 ? 32.203 -4.847 1.186 1.00 44.22 187 SER A C 1
ATOM 1450 O O . SER A 1 187 ? 32.523 -3.657 1.077 1.00 44.22 187 SER A O 1
ATOM 1452 N N . PRO A 1 188 ? 31.231 -5.249 2.029 1.00 38.84 188 PRO A N 1
ATOM 1453 C CA . PRO A 1 188 ? 30.586 -4.312 2.939 1.00 38.84 188 PRO A CA 1
ATOM 1454 C C . PRO A 1 188 ? 31.655 -3.600 3.786 1.00 38.84 188 PRO A C 1
ATOM 1456 O O . PRO A 1 188 ? 32.665 -4.226 4.123 1.00 38.84 188 PRO A O 1
ATOM 1459 N N . PRO A 1 189 ? 31.472 -2.307 4.112 1.00 41.62 189 PRO A N 1
ATOM 1460 C CA . PRO A 1 189 ? 32.424 -1.586 4.943 1.00 41.62 189 PRO A CA 1
ATOM 1461 C C . PRO A 1 189 ? 32.599 -2.313 6.280 1.00 41.62 189 PRO A C 1
ATOM 1463 O O . PRO A 1 189 ? 31.618 -2.710 6.913 1.00 41.62 189 PRO A O 1
ATOM 1466 N N . ASP A 1 190 ? 33.859 -2.497 6.667 1.00 40.78 190 ASP A N 1
ATOM 1467 C CA . ASP A 1 190 ? 34.257 -3.110 7.929 1.00 40.78 190 ASP A CA 1
ATOM 1468 C C . ASP A 1 190 ? 33.674 -2.303 9.099 1.00 40.78 190 ASP A C 1
ATOM 1470 O O . ASP A 1 190 ? 33.869 -1.090 9.196 1.00 40.78 190 ASP A O 1
ATOM 1474 N N . VAL A 1 191 ? 32.902 -2.965 9.962 1.00 49.25 191 VAL A N 1
ATOM 1475 C CA . VAL A 1 191 ? 32.222 -2.342 11.113 1.00 49.25 191 VAL A CA 1
ATOM 1476 C C . VAL A 1 191 ? 33.067 -2.496 12.387 1.00 49.25 191 VAL A C 1
ATOM 1478 O O . VAL A 1 191 ? 32.545 -2.389 13.492 1.00 49.25 191 VAL A O 1
ATOM 1481 N N . SER A 1 192 ? 34.373 -2.750 12.272 1.00 38.62 192 SER A N 1
ATOM 1482 C CA . SER A 1 192 ? 35.249 -2.893 13.440 1.00 38.62 192 SER A CA 1
ATOM 1483 C C . SER A 1 192 ? 35.718 -1.576 14.071 1.00 38.62 192 SER A C 1
ATOM 1485 O O . SER A 1 192 ? 36.358 -1.636 15.114 1.00 38.62 192 SER A O 1
ATOM 1487 N N . ASP A 1 193 ? 35.382 -0.412 13.508 1.00 48.97 193 ASP A N 1
ATOM 1488 C CA . ASP A 1 193 ? 35.627 0.895 14.140 1.00 48.97 193 ASP A CA 1
ATOM 1489 C C . ASP A 1 193 ? 34.301 1.614 14.451 1.00 48.97 193 ASP A C 1
ATOM 1491 O O . ASP A 1 193 ? 33.881 2.552 13.764 1.00 48.97 193 ASP A O 1
ATOM 1495 N N . ARG A 1 194 ? 33.627 1.153 15.511 1.00 41.03 194 ARG A N 1
ATOM 1496 C CA . ARG A 1 194 ? 32.681 1.935 16.321 1.00 41.03 194 ARG A CA 1
ATOM 1497 C C . ARG A 1 194 ? 32.794 1.569 17.792 1.00 41.03 194 ARG A C 1
ATOM 1499 O O . ARG A 1 194 ? 32.816 0.357 18.090 1.00 41.03 194 ARG A O 1
#

Foldseek 3Di:
DVVCVVVPNPVPDDDDDPDDPVRLLVVLLPDLAAEDPDLEDAQDVSLLSSLLSVHAYEYEPNHDHHPCVLRDLARYYHDHPVCVVVRVVCSVVVVRDHNSNVSSVVDPPQVNVQVVVVVVQPVVDDPVVDRDDDFGWDCDPHTATPDPVVRVVDPCPVVNVVCVVVVCPPPCVVVVVCVVCVVVPPDDPDPPPD

pLDDT: mean 80.21, std 19.27, range [38.47, 97.81]

Radius of gyration: 22.92 Å; chains: 1; bounding box: 55×38×58 Å

Secondary structure (DSSP, 8-state):
-HHHHHTT-TTT-----S--HHHHHHHHHH-S-EEE--SB-SS-HHHHHHHHTTPPEEEETT-BSS-GGG--TTTEEEE-TTTHHHHHHHHHTT-S---HHHHHHHHTSHHHHHHHHHHHHHHHS-TTT-PPPP--EEESSSEEESSHHHHTT----HHHHHHHHHHTTT-THHHHHHHHHGGGGPPPPP----